Protein AF-0000000078465424 (afdb_homodimer)

Organism: Toxocara canis (NCBI:txid6265)

Nearest PDB structures (foldseek):
  4rxa-assembly1_A-2  TM=9.018E-01  e=5.115E-05  Homo sapiens
  5ja0-assembly1_F-2  TM=8.817E-01  e=1.322E-04  Homo sapiens
  1yq7-assembly1_A-2  TM=8.832E-01  e=1.697E-04  Homo sapiens
  8a78-assembly1_A  TM=7.233E-01  e=2.417E-05  Phaedon cochleariae
  7bux-assembly1_B  TM=7.140E-01  e=2.081E-05  Eucommia ulmoides

Radius of gyration: 24.25 Å; Cα contacts (8 Å, |Δi|>4): 292; chains: 2; bounding box: 57×74×47 Å

Sequence (358 aa):
MDGSTMRRGKPCWHRLPGVGLSAINDGLILDSAINHILNDTLRNDPNKDAVSNVFAHAKQITAFGQMLDNSTNGLKDCTWERQYTDIVNHKTSYYTCYAPLRIAMLLADCTMFAEQCKQIAFKMGYLFQAQVKNDFCCGRGYLLIAESDRMNVALTHVAVLYVFVTLFASKSYYLLCLPMDGSTMRRGKPCWHRLPGVGLSAINDGLILDSAINHILNDTLRNDPNKDAVSNVFAHAKQITAFGQMLDNSTNGLKDCTWERQYTDIVNHKTSYYTCYAPLRIAMLLADCTMFAEQCKQIAFKMGYLFQAQVKNDFCCGRGYLLIAESDRMNVALTHVAVLYVFVTLFASKSYYLLCLP

Foldseek 3Di:
DQPDQDDPRHGDPLNDPPCPPVVVVVVVVVVVCVVVVLCVVCVPPPCSVVLVVLSVQLVVLLVVLVVLVVVCVPVPDPCCVVSVLSSLLSHQLRPVFLSLVVNLCSVVVHCPCNVVSSVVSSVLSVLLVVVVVVQVVPPDDPPCPDPVVVCVNVCSNCVSVVSNCVSVVVVVVVVVPPD/DQPDQDDPRHGDPLNDPPCPPVVVVVVVVVVVCVVVVLCVVCVPPPCSVVLVVLSVQLVVLLVVLVVLVVVCVPVPDPCCVVSVLSSLLSHQLRPVFLSLVVNLCSNVVHCPCNVVSSVVSSVLSVLLVVVVVVVPVVPDDPPCPDPVVVCVNVVSNCVSVVSNCVSVVVVVVVVVPPD

InterPro domains:
  IPR000092 Polyprenyl synthetase-like [PF00348] (1-131)
  IPR008949 Isoprenoid synthase domain superfamily [G3DSA:1.10.600.10] (1-136)
  IPR008949 Isoprenoid synthase domain superfamily [SSF48576] (1-131)
  IPR039702 Farnesyl pyrophosphate synthase-like [PTHR11525] (1-132)

Solvent-accessible surface area (backbone atoms only — not comparable to full-atom values): 19384 Å² total; per-residue (Å²): 118,86,76,71,61,65,49,94,90,33,70,27,70,42,70,40,89,91,36,41,60,52,41,59,46,54,50,49,43,58,57,40,45,49,58,55,51,48,49,69,75,31,68,84,43,90,49,38,66,60,45,51,46,49,56,46,48,42,55,32,40,28,33,51,18,50,52,52,51,63,67,44,68,79,65,82,54,91,59,45,61,63,50,48,50,50,29,34,52,28,29,48,5,32,59,65,35,26,46,57,49,52,42,43,25,56,74,66,71,50,64,87,57,48,68,62,49,41,56,52,20,39,53,50,19,44,54,49,48,56,51,53,47,57,50,57,74,43,82,60,69,90,58,80,65,54,75,66,55,55,47,45,47,48,40,49,51,42,45,51,46,43,52,47,48,50,46,49,47,52,48,51,48,54,66,64,61,54,125,116,86,77,71,61,62,51,94,90,33,69,26,72,42,69,39,90,93,35,42,60,52,40,58,47,53,50,49,42,57,56,39,45,50,58,54,50,47,50,67,76,29,69,85,43,90,50,37,66,60,46,50,47,49,55,47,46,41,53,32,41,30,32,51,17,49,53,52,49,63,68,43,69,78,65,84,54,92,60,45,62,64,49,47,51,49,29,34,51,29,28,49,5,33,58,67,37,27,46,57,49,53,44,43,24,57,76,65,70,50,65,86,57,48,69,62,50,41,56,52,20,38,53,50,20,44,55,50,50,56,52,52,47,56,51,58,74,42,82,62,69,91,58,81,63,54,76,67,54,55,47,46,48,50,38,49,50,43,46,52,45,42,51,46,47,51,48,50,49,52,47,52,48,55,65,64,60,54,126

pLDDT: mean 73.53, std 22.77, range [26.94, 96.75]

Structure (mmCIF, N/CA/C/O backbone):
data_AF-0000000078465424-model_v1
#
loop_
_entity.id
_entity.type
_entity.pdbx_description
1 polymer 'Farnesyl pyrophosphate synthase'
#
loop_
_atom_site.group_PDB
_atom_site.id
_atom_site.type_symbol
_atom_site.label_atom_id
_atom_site.label_alt_id
_atom_site.label_comp_id
_atom_site.label_asym_id
_atom_site.label_entity_id
_atom_site.label_seq_id
_atom_site.pdbx_PDB_ins_code
_atom_site.Cartn_x
_atom_site.Cartn_y
_atom_site.Cartn_z
_atom_site.occupancy
_atom_site.B_iso_or_equiv
_atom_site.auth_seq_id
_atom_site.auth_comp_id
_atom_site.auth_asym_id
_atom_site.auth_atom_id
_atom_site.pdbx_PDB_model_num
ATOM 1 N N . MET A 1 1 ? -14.617 5.422 3.373 1 76 1 MET A N 1
ATOM 2 C CA . MET A 1 1 ? -14.125 5.488 4.746 1 76 1 MET A CA 1
ATOM 3 C C . MET A 1 1 ? -14.719 6.684 5.48 1 76 1 MET A C 1
ATOM 5 O O . MET A 1 1 ? -15.102 6.574 6.645 1 76 1 MET A O 1
ATOM 9 N N . ASP A 1 2 ? -14.75 7.793 4.793 1 69.19 2 ASP A N 1
ATOM 10 C CA . ASP A 1 2 ? -15.289 8.977 5.453 1 69.19 2 ASP A CA 1
ATOM 11 C C . ASP A 1 2 ? -16.75 9.195 5.078 1 69.19 2 ASP A C 1
ATOM 13 O O . ASP A 1 2 ? -17.375 10.164 5.52 1 69.19 2 ASP A O 1
ATOM 17 N N . GLY A 1 3 ? -17.281 8.297 4.246 1 75.5 3 GLY A N 1
ATOM 18 C CA . GLY A 1 3 ? -18.672 8.344 3.865 1 75.5 3 GLY A CA 1
ATOM 19 C C . GLY A 1 3 ? -18.969 9.391 2.809 1 75.5 3 GLY A C 1
ATOM 20 O O . GLY A 1 3 ? -20.141 9.703 2.543 1 75.5 3 GLY A O 1
ATOM 21 N N . SER A 1 4 ? -17.875 10.016 2.205 1 77.62 4 SER A N 1
ATOM 22 C CA . SER A 1 4 ? -18.062 11.023 1.166 1 77.62 4 SER A CA 1
ATOM 23 C C . SER A 1 4 ? -18.656 10.406 -0.094 1 77.62 4 SER A C 1
ATOM 25 O O . SER A 1 4 ? -18.297 9.297 -0.487 1 77.62 4 SER A O 1
ATOM 27 N N . THR A 1 5 ? -19.609 11.18 -0.689 1 84.44 5 THR A N 1
ATOM 28 C CA . THR A 1 5 ? -20.266 10.672 -1.885 1 84.44 5 THR A CA 1
ATOM 29 C C . THR A 1 5 ? -19.812 11.438 -3.123 1 84.44 5 THR A C 1
ATOM 31 O O . THR A 1 5 ? -20 10.977 -4.25 1 84.44 5 THR A O 1
ATOM 34 N N . MET A 1 6 ? -19.234 12.656 -2.9 1 83.38 6 MET A N 1
ATOM 35 C CA . MET A 1 6 ? -18.734 13.484 -3.994 1 83.38 6 MET A CA 1
ATOM 36 C C . MET A 1 6 ? -17.312 13.93 -3.736 1 83.38 6 MET A C 1
ATOM 38 O O . MET A 1 6 ? -16.906 14.102 -2.584 1 83.38 6 MET A O 1
ATOM 42 N N . ARG A 1 7 ? -16.562 14.047 -4.859 1 75.75 7 ARG A N 1
ATOM 43 C CA . ARG A 1 7 ? -15.203 14.594 -4.84 1 75.75 7 ARG A CA 1
ATOM 44 C C . ARG A 1 7 ? -14.914 15.375 -6.113 1 75.75 7 ARG A C 1
ATOM 46 O O . ARG A 1 7 ? -15.102 14.867 -7.223 1 75.75 7 ARG A O 1
ATOM 53 N N . ARG A 1 8 ? -14.688 16.703 -5.883 1 76.12 8 ARG A N 1
ATOM 54 C CA . ARG A 1 8 ? -14.359 17.578 -7.004 1 76.12 8 ARG A CA 1
ATOM 55 C C . ARG A 1 8 ? -15.508 17.656 -7.996 1 76.12 8 ARG A C 1
ATOM 57 O O . ARG A 1 8 ? -15.305 17.547 -9.203 1 76.12 8 ARG A O 1
ATOM 64 N N . GLY A 1 9 ? -16.594 17.672 -7.434 1 74.81 9 GLY A N 1
ATOM 65 C CA . GLY A 1 9 ? -17.781 17.906 -8.227 1 74.81 9 GLY A CA 1
ATOM 66 C C . GLY A 1 9 ? -18.297 16.672 -8.922 1 74.81 9 GLY A C 1
ATOM 67 O O . GLY A 1 9 ? -19.25 16.734 -9.703 1 74.81 9 GLY A O 1
ATOM 68 N N . LYS A 1 10 ? -17.594 15.617 -8.75 1 85.94 10 LYS A N 1
ATOM 69 C CA . LYS A 1 10 ? -18 14.352 -9.359 1 85.94 10 LYS A CA 1
ATOM 70 C C . LYS A 1 10 ? -18.25 13.289 -8.297 1 85.94 10 LYS A C 1
ATOM 72 O O . LYS A 1 10 ? -17.75 13.391 -7.18 1 85.94 10 LYS A O 1
ATOM 77 N N . PRO A 1 11 ? -19.125 12.344 -8.617 1 89.81 11 PRO A N 1
ATOM 78 C CA . PRO A 1 11 ? -19.297 11.242 -7.672 1 89.81 11 PRO A CA 1
ATOM 79 C C . PRO A 1 11 ? -17.984 10.539 -7.348 1 89.81 11 PRO A C 1
ATOM 81 O O . PRO A 1 11 ? -17.125 10.391 -8.227 1 89.81 11 PRO A O 1
ATOM 84 N N . CYS A 1 12 ? -17.859 10.156 -6.09 1 88.88 12 CYS A N 1
ATOM 85 C CA . CYS A 1 12 ? -16.688 9.375 -5.703 1 88.88 12 CYS A CA 1
ATOM 86 C C . CYS A 1 12 ? -16.609 8.078 -6.504 1 88.88 12 CYS A C 1
ATOM 88 O O . CYS A 1 12 ? -17.641 7.539 -6.922 1 88.88 12 CYS A O 1
ATOM 90 N N . TRP A 1 13 ? -15.375 7.594 -6.633 1 91.62 13 TRP A N 1
ATOM 91 C CA . TRP A 1 13 ? -15.125 6.387 -7.41 1 91.62 13 TRP A CA 1
ATOM 92 C C . TRP A 1 13 ? -15.992 5.23 -6.918 1 91.62 13 TRP A C 1
ATOM 94 O O . TRP A 1 13 ? -16.609 4.527 -7.719 1 91.62 13 TRP A O 1
ATOM 104 N N . HIS A 1 14 ? -16.156 5.043 -5.656 1 90.62 14 HIS A N 1
ATOM 105 C CA . HIS A 1 14 ? -16.859 3.906 -5.074 1 90.62 14 HIS A CA 1
ATOM 106 C C . HIS A 1 14 ? -18.359 4.016 -5.316 1 90.62 14 HIS A C 1
ATOM 108 O O . HIS A 1 14 ? -19.094 3.049 -5.102 1 90.62 14 HIS A O 1
ATOM 114 N N . ARG A 1 15 ? -18.812 5.184 -5.746 1 92.44 15 ARG A N 1
ATOM 115 C CA . ARG A 1 15 ? -20.234 5.406 -5.977 1 92.44 15 ARG A CA 1
ATOM 116 C C . ARG A 1 15 ? -20.594 5.133 -7.434 1 92.44 15 ARG A C 1
ATOM 118 O O . ARG A 1 15 ? -21.781 5.078 -7.785 1 92.44 15 ARG A O 1
ATOM 125 N N . LEU A 1 16 ? -19.594 5.016 -8.234 1 92.81 16 LEU A N 1
ATOM 126 C CA . LEU A 1 16 ? -19.875 4.727 -9.633 1 92.81 16 LEU A CA 1
ATOM 127 C C . LEU A 1 16 ? -20.469 3.33 -9.789 1 92.81 16 LEU A C 1
ATOM 129 O O . LEU A 1 16 ? -20.125 2.42 -9.031 1 92.81 16 LEU A O 1
ATOM 133 N N . PRO A 1 17 ? -21.297 3.23 -10.844 1 92.06 17 PRO A N 1
ATOM 134 C CA . PRO A 1 17 ? -21.938 1.931 -11.055 1 92.06 17 PRO A CA 1
ATOM 135 C C . PRO A 1 17 ? -20.938 0.795 -11.219 1 92.06 17 PRO A C 1
ATOM 137 O O . PRO A 1 17 ? -20 0.905 -12.023 1 92.06 17 PRO A O 1
ATOM 140 N N . GLY A 1 18 ? -21.094 -0.236 -10.461 1 88.94 18 GLY A N 1
ATOM 141 C CA . GLY A 1 18 ? -20.297 -1.446 -10.609 1 88.94 18 GLY A CA 1
ATOM 142 C C . GLY A 1 18 ? -18.984 -1.402 -9.859 1 88.94 18 GLY A C 1
ATOM 143 O O . GLY A 1 18 ? -18.203 -2.35 -9.914 1 88.94 18 GLY A O 1
ATOM 144 N N . VAL A 1 19 ? -18.609 -0.374 -9.172 1 91.5 19 VAL A N 1
ATOM 145 C CA . VAL A 1 19 ? -17.328 -0.256 -8.5 1 91.5 19 VAL A CA 1
ATOM 146 C C . VAL A 1 19 ? -17.469 -0.649 -7.035 1 91.5 19 VAL A C 1
ATOM 148 O O . VAL A 1 19 ? -17 -1.713 -6.621 1 91.5 19 VAL A O 1
ATOM 151 N N . GLY A 1 20 ? -18.344 0.081 -6.234 1 89.56 20 GLY A N 1
ATOM 152 C CA . GLY A 1 20 ? -18.547 -0.233 -4.832 1 89.56 20 GLY A CA 1
ATOM 153 C C . GLY A 1 20 ? -17.266 -0.407 -4.055 1 89.56 20 GLY A C 1
ATOM 154 O O . GLY A 1 20 ? -16.375 0.446 -4.117 1 89.56 20 GLY A O 1
ATOM 155 N N . LEU A 1 21 ? -17.172 -1.522 -3.381 1 88.19 21 LEU A N 1
ATOM 156 C CA . LEU A 1 21 ? -16.031 -1.759 -2.506 1 88.19 21 LEU A CA 1
ATOM 157 C C . LEU A 1 21 ? -14.805 -2.172 -3.314 1 88.19 21 LEU A C 1
ATOM 159 O O . LEU A 1 21 ? -13.68 -2.15 -2.801 1 88.19 21 LEU A O 1
ATOM 163 N N . SER A 1 22 ? -14.945 -2.482 -4.629 1 91.25 22 SER A N 1
ATOM 164 C CA . SER A 1 22 ? -13.797 -2.766 -5.488 1 91.25 22 SER A CA 1
ATOM 165 C C . SER A 1 22 ? -12.883 -1.552 -5.613 1 91.25 22 SER A C 1
ATOM 167 O O . SER A 1 22 ? -11.734 -1.674 -6.047 1 91.25 22 SER A O 1
ATOM 169 N N . ALA A 1 23 ? -13.445 -0.421 -5.223 1 93.31 23 ALA A N 1
ATOM 170 C CA . ALA A 1 23 ? -12.664 0.814 -5.227 1 93.31 23 ALA A CA 1
ATOM 171 C C . ALA A 1 23 ? -11.422 0.685 -4.348 1 93.31 23 ALA A C 1
ATOM 173 O O . ALA A 1 23 ? -10.391 1.29 -4.629 1 93.31 23 ALA A O 1
ATOM 174 N N . ILE A 1 24 ? -11.547 -0.076 -3.293 1 93.56 24 ILE A N 1
ATOM 175 C CA . ILE A 1 24 ? -10.422 -0.312 -2.398 1 93.56 24 ILE A CA 1
ATOM 176 C C . ILE A 1 24 ? -9.289 -0.997 -3.166 1 93.56 24 ILE A C 1
ATOM 178 O O . ILE A 1 24 ? -8.141 -0.547 -3.123 1 93.56 24 ILE A O 1
ATOM 182 N N . ASN A 1 25 ? -9.609 -2.012 -3.867 1 94.69 25 ASN A N 1
ATOM 183 C CA . ASN A 1 25 ? -8.625 -2.74 -4.66 1 94.69 25 ASN A CA 1
ATOM 184 C C . ASN A 1 25 ? -8.047 -1.871 -5.777 1 94.69 25 ASN A C 1
ATOM 186 O O . ASN A 1 25 ? -6.863 -1.97 -6.102 1 94.69 25 ASN A O 1
ATOM 190 N N . ASP A 1 26 ? -8.922 -1.105 -6.395 1 95.25 26 ASP A N 1
ATOM 191 C CA . ASP A 1 26 ? -8.453 -0.178 -7.414 1 95.25 26 ASP A CA 1
ATOM 192 C C . ASP A 1 26 ? -7.383 0.758 -6.852 1 95.25 26 ASP A C 1
ATOM 194 O O . ASP A 1 26 ? -6.375 1.026 -7.512 1 95.25 26 ASP A O 1
ATOM 198 N N . GLY A 1 27 ? -7.613 1.251 -5.625 1 95.19 27 GLY A N 1
ATOM 199 C CA . GLY A 1 27 ? -6.617 2.07 -4.953 1 95.19 27 GLY A CA 1
ATOM 200 C C . G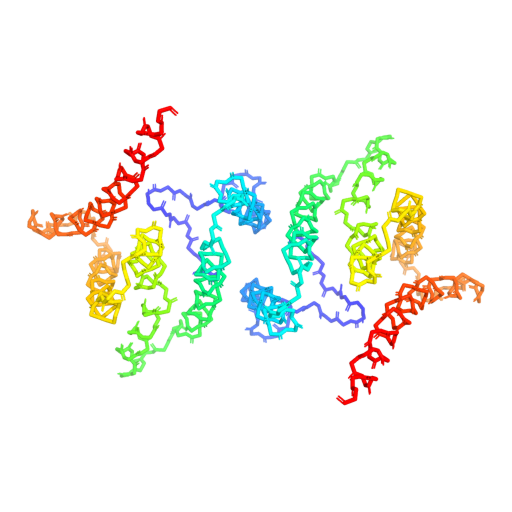LY A 1 27 ? -5.312 1.338 -4.699 1 95.19 27 GLY A C 1
ATOM 201 O O . GLY A 1 27 ? -4.234 1.913 -4.852 1 95.19 27 GLY A O 1
ATOM 202 N N . LEU A 1 28 ? -5.41 0.104 -4.344 1 95.88 28 LEU A N 1
ATOM 203 C CA . LEU A 1 28 ? -4.223 -0.702 -4.078 1 95.88 28 LEU A CA 1
ATOM 204 C C . LEU A 1 28 ? -3.436 -0.95 -5.363 1 95.88 28 LEU A C 1
ATOM 206 O O . LEU A 1 28 ? -2.203 -0.974 -5.348 1 95.88 28 LEU A O 1
ATOM 210 N N . ILE A 1 29 ? -4.125 -1.17 -6.5 1 95.69 29 ILE A N 1
ATOM 211 C CA . ILE A 1 29 ? -3.477 -1.344 -7.797 1 95.69 29 ILE A CA 1
ATOM 212 C C . ILE A 1 29 ? -2.715 -0.073 -8.164 1 95.69 29 ILE A C 1
ATOM 214 O O . ILE A 1 29 ? -1.555 -0.135 -8.578 1 95.69 29 ILE A O 1
ATOM 218 N N . LEU A 1 30 ? -3.322 1.051 -7.992 1 95.31 30 LEU A N 1
ATOM 219 C CA . LEU A 1 30 ? -2.654 2.316 -8.273 1 95.31 30 LEU A CA 1
ATOM 220 C C . LEU A 1 30 ? -1.447 2.506 -7.359 1 95.31 30 LEU A C 1
ATOM 222 O O . LEU A 1 30 ? -0.381 2.93 -7.812 1 95.31 30 LEU A O 1
ATOM 226 N N . ASP A 1 31 ? -1.64 2.225 -6.074 1 95.5 31 ASP A N 1
ATOM 227 C CA . ASP A 1 31 ? -0.554 2.352 -5.109 1 95.5 31 ASP A CA 1
ATOM 228 C C . ASP A 1 31 ? 0.633 1.473 -5.496 1 95.5 31 ASP A C 1
ATOM 230 O O . ASP A 1 31 ? 1.787 1.889 -5.371 1 95.5 31 ASP A O 1
ATOM 234 N N . SER A 1 32 ? 0.37 0.278 -5.945 1 94.69 32 SER A N 1
ATOM 235 C CA . SER A 1 32 ? 1.429 -0.668 -6.281 1 94.69 32 SER A CA 1
ATOM 236 C C . SER A 1 32 ? 2.244 -0.182 -7.473 1 94.69 32 SER A C 1
ATOM 238 O O . SER A 1 32 ? 3.383 -0.612 -7.668 1 94.69 32 SER A O 1
ATOM 240 N N . ALA A 1 33 ? 1.702 0.701 -8.305 1 94.62 33 ALA A N 1
ATOM 241 C CA . ALA A 1 33 ? 2.396 1.222 -9.477 1 94.62 33 ALA A CA 1
ATOM 242 C C . ALA A 1 33 ? 3.551 2.135 -9.078 1 94.62 33 ALA A C 1
ATOM 244 O O . ALA A 1 33 ? 4.484 2.348 -9.852 1 94.62 33 ALA A O 1
ATOM 245 N N . ILE A 1 34 ? 3.488 2.654 -7.875 1 93.75 34 ILE A N 1
ATOM 246 C CA . ILE A 1 34 ? 4.484 3.611 -7.406 1 93.75 34 ILE A CA 1
ATOM 247 C C . ILE A 1 34 ? 5.871 2.967 -7.43 1 93.75 34 ILE A C 1
ATOM 249 O O . ILE A 1 34 ? 6.82 3.541 -7.969 1 93.75 34 ILE A O 1
ATOM 253 N N . ASN A 1 35 ? 5.945 1.813 -6.891 1 92.12 35 ASN A N 1
ATOM 254 C CA . ASN A 1 35 ? 7.234 1.128 -6.863 1 92.12 35 ASN A CA 1
ATOM 255 C C . ASN A 1 35 ? 7.762 0.868 -8.273 1 92.12 35 ASN A C 1
ATOM 257 O O . ASN A 1 35 ? 8.961 0.987 -8.516 1 92.12 35 ASN A O 1
ATOM 261 N N . HIS A 1 36 ? 6.895 0.518 -9.133 1 91 36 HIS A N 1
ATOM 262 C CA . HIS A 1 36 ? 7.297 0.265 -10.508 1 91 36 HIS A CA 1
ATOM 263 C C . HIS A 1 36 ? 7.852 1.525 -11.164 1 91 36 HIS A C 1
ATOM 265 O O . HIS A 1 36 ? 8.914 1.486 -11.797 1 91 36 HIS A O 1
ATOM 271 N N . ILE A 1 37 ? 7.215 2.545 -10.961 1 92.5 37 ILE A N 1
ATOM 272 C CA . ILE A 1 37 ? 7.625 3.816 -11.547 1 92.5 37 ILE A CA 1
ATOM 273 C C . ILE A 1 37 ? 8.969 4.246 -10.961 1 92.5 37 ILE A C 1
ATOM 275 O O . ILE A 1 37 ? 9.867 4.664 -11.695 1 92.5 37 ILE A O 1
ATOM 279 N N . LEU A 1 38 ? 9.125 4.102 -9.648 1 93.38 38 LEU A N 1
ATOM 280 C CA . LEU A 1 38 ? 10.375 4.473 -8.984 1 93.38 38 LEU A CA 1
ATOM 281 C C . LEU A 1 38 ? 11.531 3.613 -9.484 1 93.38 38 LEU A C 1
ATOM 283 O O . LEU A 1 38 ? 12.617 4.125 -9.758 1 93.38 38 LEU A O 1
ATOM 287 N N . ASN A 1 39 ? 11.281 2.354 -9.625 1 91.88 39 ASN A N 1
ATOM 288 C CA . ASN A 1 39 ? 12.305 1.435 -10.102 1 91.88 39 ASN A CA 1
ATOM 289 C C . ASN A 1 39 ? 12.727 1.761 -11.531 1 91.88 39 ASN A C 1
ATOM 291 O O . ASN A 1 39 ? 13.906 1.652 -11.875 1 91.88 39 ASN A O 1
ATOM 295 N N . ASP A 1 40 ? 11.773 2.102 -12.297 1 91.31 40 ASP A N 1
ATOM 296 C CA . ASP A 1 40 ? 12.047 2.4 -13.695 1 91.31 40 ASP A CA 1
ATOM 297 C C . ASP A 1 40 ? 12.758 3.744 -13.844 1 91.31 40 ASP A C 1
ATOM 299 O O . ASP A 1 40 ? 13.719 3.865 -14.609 1 91.31 40 ASP A O 1
ATOM 303 N N . THR A 1 41 ? 12.398 4.707 -13.062 1 91.31 41 THR A N 1
ATOM 304 C CA . THR A 1 41 ? 12.875 6.078 -13.227 1 91.31 41 THR A CA 1
ATOM 305 C C . THR A 1 41 ? 14.195 6.285 -12.5 1 91.31 41 THR A C 1
ATOM 307 O O . THR A 1 41 ? 15.047 7.047 -12.953 1 91.31 41 THR A O 1
ATOM 310 N N . LEU A 1 42 ? 14.359 5.492 -11.406 1 92.81 42 LEU A N 1
ATOM 311 C CA . LEU A 1 42 ? 15.523 5.754 -10.562 1 92.81 42 LEU A CA 1
ATOM 312 C C . LEU A 1 42 ? 16.453 4.543 -10.523 1 92.81 42 LEU A C 1
ATOM 314 O O . LEU A 1 42 ? 17.172 4.34 -9.547 1 92.81 42 LEU A O 1
ATOM 318 N N . ARG A 1 43 ? 16.422 3.652 -11.484 1 87.88 43 ARG A N 1
ATOM 319 C CA . ARG A 1 43 ? 17.109 2.365 -11.539 1 87.88 43 ARG A CA 1
ATOM 320 C C . ARG A 1 43 ? 18.562 2.5 -11.109 1 87.88 43 ARG A C 1
ATOM 322 O O . ARG A 1 43 ? 19.062 1.699 -10.312 1 87.88 43 ARG A O 1
ATOM 329 N N . ASN A 1 44 ? 19.297 3.549 -11.453 1 88.94 44 ASN A N 1
ATOM 330 C CA . ASN A 1 44 ? 20.703 3.689 -11.148 1 88.94 44 ASN A CA 1
ATOM 331 C C . ASN A 1 44 ? 20.984 4.961 -10.352 1 88.94 44 ASN A C 1
ATOM 333 O O . ASN A 1 44 ? 22.141 5.371 -10.211 1 88.94 44 ASN A O 1
ATOM 337 N N . ASP A 1 45 ? 19.938 5.434 -9.797 1 92.31 45 ASP A N 1
ATOM 338 C CA . ASP A 1 45 ? 20.141 6.652 -9.023 1 92.31 45 ASP A CA 1
ATOM 339 C C . ASP A 1 45 ? 20.547 6.328 -7.59 1 92.31 45 ASP A C 1
ATOM 341 O O . ASP A 1 45 ? 19.922 5.516 -6.918 1 92.31 45 ASP A O 1
ATOM 345 N N . PRO A 1 46 ? 21.641 7 -7.176 1 92.88 46 PRO A N 1
ATOM 346 C CA . PRO A 1 46 ? 22.125 6.707 -5.828 1 92.88 46 PRO A CA 1
ATOM 347 C C . PRO A 1 46 ? 21.125 7.09 -4.742 1 92.88 46 PRO A C 1
ATOM 349 O O . PRO A 1 46 ? 21.203 6.605 -3.613 1 92.88 46 PRO A O 1
ATOM 352 N N . ASN A 1 47 ? 20.156 7.918 -5.082 1 93.69 47 ASN A N 1
ATOM 353 C CA . ASN A 1 47 ? 19.203 8.391 -4.094 1 93.69 47 ASN A CA 1
ATOM 354 C C . ASN A 1 47 ? 17.891 7.621 -4.18 1 93.69 47 ASN A C 1
ATOM 356 O O . ASN A 1 47 ? 16.891 7.992 -3.541 1 93.69 47 ASN A O 1
ATOM 360 N N . LYS A 1 48 ? 17.859 6.578 -4.926 1 94 48 LYS A N 1
ATOM 361 C CA . LYS A 1 48 ? 16.625 5.812 -5.121 1 94 48 LYS A CA 1
ATOM 362 C C . LYS A 1 48 ? 16.047 5.367 -3.783 1 94 48 LYS A C 1
ATOM 364 O O . LYS A 1 48 ? 14.836 5.5 -3.551 1 94 48 LYS A O 1
ATOM 369 N N . ASP A 1 49 ? 16.891 4.859 -2.896 1 92.81 49 ASP A N 1
ATOM 370 C CA . ASP A 1 49 ? 16.438 4.363 -1.601 1 92.81 49 ASP A CA 1
ATOM 371 C C . ASP A 1 49 ? 15.836 5.492 -0.763 1 92.81 49 ASP A C 1
ATOM 373 O O . ASP A 1 49 ? 14.789 5.316 -0.135 1 92.81 49 ASP A O 1
ATOM 377 N N . ALA A 1 50 ? 16.516 6.605 -0.809 1 94.06 50 ALA A N 1
ATOM 378 C CA . ALA A 1 50 ? 16.047 7.754 -0.04 1 94.06 50 ALA A CA 1
ATOM 379 C C . ALA A 1 50 ? 14.703 8.25 -0.572 1 94.06 50 ALA A C 1
ATOM 381 O O . ALA A 1 50 ? 13.797 8.562 0.206 1 94.06 50 ALA A O 1
ATOM 382 N N . VAL A 1 51 ? 14.57 8.273 -1.874 1 95.06 51 VAL A N 1
ATOM 383 C CA . VAL A 1 51 ? 13.328 8.719 -2.494 1 95.06 51 VAL A CA 1
ATOM 384 C C . VAL A 1 51 ? 12.211 7.727 -2.184 1 95.06 51 VAL A C 1
ATOM 386 O O . VAL A 1 51 ? 11.094 8.125 -1.826 1 95.06 51 VAL A O 1
ATOM 389 N N . SER A 1 52 ? 12.539 6.457 -2.277 1 95.06 52 SER A N 1
ATOM 390 C CA . SER A 1 52 ? 11.562 5.418 -1.955 1 95.06 52 SER A CA 1
ATOM 391 C C . SER A 1 52 ? 11.086 5.535 -0.511 1 95.06 52 SER A C 1
ATOM 393 O O . SER A 1 52 ? 9.906 5.324 -0.221 1 95.06 52 SER A O 1
ATOM 395 N N . ASN A 1 53 ? 11.961 5.902 0.339 1 95.19 53 ASN A N 1
ATOM 396 C CA . ASN A 1 53 ? 11.625 6.043 1.751 1 95.19 53 ASN A CA 1
ATOM 397 C C . ASN A 1 53 ? 10.695 7.234 1.989 1 95.19 53 ASN A C 1
ATOM 399 O O . ASN A 1 53 ? 9.852 7.195 2.883 1 95.19 53 ASN A O 1
ATOM 403 N N . VAL A 1 54 ? 10.867 8.258 1.191 1 95.19 54 VAL A N 1
ATOM 404 C CA . VAL A 1 54 ? 9.969 9.398 1.302 1 95.19 54 VAL A CA 1
ATOM 405 C C . VAL A 1 54 ? 8.547 8.969 0.951 1 95.19 54 VAL A C 1
ATOM 407 O O . VAL A 1 54 ? 7.594 9.305 1.658 1 95.19 54 VAL A O 1
ATOM 410 N N . PHE A 1 55 ? 8.406 8.219 -0.119 1 95.94 55 PHE A N 1
ATOM 411 C CA . PHE A 1 55 ? 7.094 7.715 -0.512 1 95.94 55 PHE A CA 1
ATOM 412 C C . PHE A 1 55 ? 6.52 6.797 0.563 1 95.94 55 PHE A C 1
ATOM 414 O O . PHE A 1 55 ? 5.344 6.906 0.916 1 95.94 55 PHE A O 1
ATOM 421 N N . ALA A 1 56 ? 7.34 5.918 1.098 1 95.62 56 ALA A N 1
ATOM 422 C CA . ALA A 1 56 ? 6.898 4.984 2.131 1 95.62 56 ALA A CA 1
ATOM 423 C C . ALA A 1 56 ? 6.43 5.73 3.379 1 95.62 56 ALA A C 1
ATOM 425 O O . ALA A 1 56 ? 5.402 5.391 3.963 1 95.62 56 ALA A O 1
ATOM 426 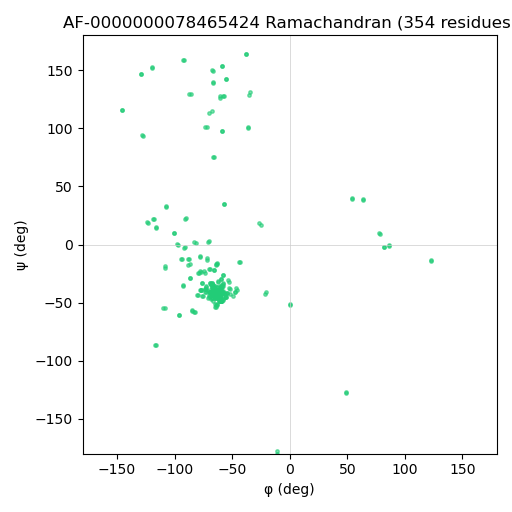N N . HIS A 1 57 ? 7.203 6.703 3.725 1 96.25 57 HIS A N 1
ATOM 427 C CA . HIS A 1 57 ? 6.855 7.492 4.898 1 96.25 57 HIS A CA 1
ATOM 428 C C . HIS A 1 57 ? 5.566 8.273 4.672 1 96.25 57 HIS A C 1
ATOM 430 O O . HIS A 1 57 ? 4.734 8.383 5.574 1 96.25 57 HIS A O 1
ATOM 436 N N . ALA A 1 58 ? 5.457 8.828 3.518 1 96.06 58 ALA A N 1
ATOM 437 C CA . ALA A 1 58 ? 4.238 9.555 3.184 1 96.06 58 ALA A CA 1
ATOM 438 C C . ALA A 1 58 ? 3.008 8.672 3.346 1 96.06 58 ALA A C 1
ATOM 440 O O . ALA A 1 58 ? 1.999 9.094 3.916 1 96.06 58 ALA A O 1
ATOM 441 N N . LYS A 1 59 ? 3.078 7.465 2.863 1 96.19 59 LYS A N 1
ATOM 442 C CA . LYS A 1 59 ? 1.974 6.516 2.984 1 96.19 59 LYS A CA 1
ATOM 443 C C . LYS A 1 59 ? 1.665 6.215 4.449 1 96.19 59 LYS A C 1
ATOM 445 O O . LYS A 1 59 ? 0.501 6.211 4.855 1 96.19 59 LYS A O 1
ATOM 450 N N . GLN A 1 60 ? 2.68 6.008 5.203 1 96.44 60 GLN A N 1
ATOM 451 C CA . GLN A 1 60 ? 2.527 5.652 6.609 1 96.44 60 GLN A CA 1
ATOM 452 C C . GLN A 1 60 ? 1.883 6.793 7.395 1 96.44 60 GLN A C 1
ATOM 454 O O . GLN A 1 60 ? 0.884 6.586 8.086 1 96.44 60 GLN A O 1
ATOM 459 N N . ILE A 1 61 ? 2.453 7.945 7.289 1 96.75 61 ILE A N 1
ATOM 460 C CA . ILE A 1 61 ? 1.979 9.062 8.102 1 96.75 61 ILE A CA 1
ATOM 461 C C . ILE A 1 61 ? 0.573 9.461 7.656 1 96.75 61 ILE A C 1
ATOM 463 O O . ILE A 1 61 ? -0.249 9.875 8.477 1 96.75 61 ILE A O 1
ATOM 467 N N . THR A 1 62 ? 0.318 9.32 6.344 1 95.69 62 THR A N 1
ATOM 468 C CA . THR A 1 62 ? -1.03 9.594 5.859 1 95.69 62 THR A CA 1
ATOM 469 C C . THR A 1 62 ? -2.033 8.617 6.469 1 95.69 62 THR A C 1
ATOM 471 O O . THR A 1 62 ? -3.133 9.016 6.859 1 95.69 62 THR A O 1
ATOM 474 N N . ALA A 1 63 ? -1.705 7.344 6.562 1 95.94 63 ALA A N 1
ATOM 475 C CA . ALA A 1 63 ? -2.582 6.352 7.176 1 95.94 63 ALA A CA 1
ATOM 476 C C . ALA A 1 63 ? -2.838 6.676 8.648 1 95.94 63 ALA A C 1
ATOM 478 O O . ALA A 1 63 ? -3.955 6.504 9.141 1 95.94 63 ALA A O 1
ATOM 479 N N . PHE A 1 64 ? -1.826 7.129 9.289 1 95.62 64 PHE A N 1
ATOM 480 C CA . PHE A 1 64 ? -1.998 7.559 10.672 1 95.62 64 PHE A CA 1
ATOM 481 C C . PHE A 1 64 ? -2.914 8.773 10.75 1 95.62 64 PHE A C 1
ATOM 483 O O . PHE A 1 64 ? -3.781 8.852 11.625 1 95.62 64 PHE A O 1
ATOM 490 N N . GLY A 1 65 ? -2.684 9.695 9.867 1 92.44 65 GLY A N 1
ATOM 491 C CA . GLY A 1 65 ? -3.566 10.844 9.797 1 92.44 65 GLY A CA 1
ATOM 492 C C . GLY A 1 65 ? -5.016 10.477 9.547 1 92.44 65 GLY A C 1
ATOM 493 O O . GLY A 1 65 ? -5.926 11.086 10.117 1 92.44 65 GLY A O 1
ATOM 494 N N . GLN A 1 66 ? -5.234 9.516 8.688 1 91.5 66 GLN A N 1
ATOM 495 C CA . GLN A 1 66 ? -6.586 9.055 8.391 1 91.5 66 GLN A CA 1
ATOM 496 C C . GLN A 1 66 ? -7.223 8.398 9.617 1 91.5 66 GLN A C 1
ATOM 498 O O . GLN A 1 66 ? -8.43 8.523 9.836 1 91.5 66 GLN A O 1
ATOM 503 N N . MET A 1 67 ? -6.391 7.691 10.328 1 92.12 67 MET A N 1
ATOM 504 C CA . MET A 1 67 ? -6.883 7.109 11.57 1 92.12 67 MET A CA 1
ATOM 505 C C . MET A 1 67 ? -7.355 8.195 12.531 1 92.12 67 MET A C 1
ATOM 507 O O . MET A 1 67 ? -8.422 8.078 13.133 1 92.12 67 MET A O 1
ATOM 511 N N . LEU A 1 68 ? -6.578 9.266 12.672 1 87.69 68 LEU A N 1
ATOM 512 C CA . LEU A 1 68 ? -6.945 10.406 13.508 1 87.69 68 LEU A CA 1
ATOM 513 C C . LEU A 1 68 ? -8.219 11.062 13 1 87.69 68 LEU A C 1
ATOM 515 O O . LEU A 1 68 ? -9.094 11.422 13.789 1 87.69 68 LEU A O 1
ATOM 519 N N . ASP A 1 69 ? -8.305 11.211 11.711 1 84.5 69 ASP A N 1
ATOM 520 C CA . ASP A 1 69 ? -9.453 11.836 11.07 1 84.5 69 ASP A CA 1
ATOM 521 C C . ASP A 1 69 ? -10.734 11.047 11.336 1 84.5 69 ASP A C 1
ATOM 523 O O . ASP A 1 69 ? -11.773 11.633 11.656 1 84.5 69 ASP A O 1
ATOM 527 N N . ASN A 1 70 ? -10.648 9.797 11.234 1 83.56 70 ASN A N 1
ATOM 528 C CA . ASN A 1 70 ? -11.805 8.93 11.469 1 83.56 70 ASN A CA 1
ATOM 529 C C . ASN A 1 70 ? -12.25 8.977 12.93 1 83.56 70 ASN A C 1
ATOM 531 O O . ASN A 1 70 ? -13.438 8.828 13.219 1 83.56 70 ASN A O 1
ATOM 535 N N . SER A 1 71 ? -11.32 9.102 13.805 1 80.88 71 SER A N 1
ATOM 536 C CA . SER A 1 71 ? -11.617 9.078 15.227 1 80.88 71 SER A CA 1
ATOM 537 C C . SER A 1 71 ? -12.211 10.406 15.695 1 80.88 71 SER A C 1
ATOM 539 O O . SER A 1 71 ? -12.805 10.484 16.766 1 80.88 71 SER A O 1
ATOM 541 N N . THR A 1 72 ? -11.945 11.414 15 1 71.44 72 THR A N 1
ATOM 542 C CA . THR A 1 72 ? -12.383 12.742 15.406 1 71.44 72 THR A CA 1
ATOM 543 C C . THR A 1 72 ? -13.781 13.039 14.883 1 71.44 72 THR A C 1
ATOM 545 O O . THR A 1 72 ? -14.414 14.016 15.297 1 71.44 72 THR A O 1
ATOM 548 N N . ASN A 1 73 ? -14.156 12.172 13.984 1 58.72 73 ASN A N 1
ATOM 549 C CA . ASN A 1 73 ? -15.5 12.398 13.477 1 58.72 73 ASN A CA 1
ATOM 550 C C . ASN A 1 73 ? -16.531 12.344 14.602 1 58.72 73 ASN A C 1
ATOM 552 O O . ASN A 1 73 ? -16.641 11.336 15.297 1 58.72 73 ASN A O 1
ATOM 556 N N . GLY A 1 74 ? -16.875 13.617 15.055 1 55.38 74 GLY A N 1
ATOM 557 C CA . GLY A 1 74 ? -17.906 13.781 16.062 1 55.38 74 GLY A CA 1
ATOM 558 C C . GLY A 1 74 ? -17.406 14.516 17.297 1 55.38 74 GLY A C 1
ATOM 559 O O . GLY A 1 74 ? -18.172 14.734 18.25 1 55.38 74 GLY A O 1
ATOM 560 N N . LEU A 1 75 ? -16.078 14.617 17.375 1 52.53 75 LEU A N 1
ATOM 561 C CA . LEU A 1 75 ? -15.617 15.273 18.594 1 52.53 75 LEU A CA 1
ATOM 562 C C . LEU A 1 75 ? -15.914 16.766 18.562 1 52.53 75 LEU A C 1
ATOM 564 O O . LEU A 1 75 ? -15.664 17.422 17.547 1 52.53 75 LEU A O 1
ATOM 568 N N . LYS A 1 76 ? -16.906 17.219 19.203 1 52.72 76 LYS A N 1
ATOM 569 C CA . LYS A 1 76 ? -17.359 18.594 19.406 1 52.72 76 LYS A CA 1
ATOM 570 C C . LYS A 1 76 ? -16.406 19.344 20.344 1 52.72 76 LYS A C 1
ATOM 572 O O . LYS A 1 76 ? -16.625 20.516 20.641 1 52.72 76 LYS A O 1
ATOM 577 N N . ASP A 1 77 ? -15.352 18.734 20.797 1 53.41 77 ASP A N 1
ATOM 578 C CA . ASP A 1 77 ? -14.727 19.406 21.938 1 53.41 77 ASP A CA 1
ATOM 579 C C . ASP A 1 77 ? -13.617 20.359 21.469 1 53.41 77 ASP A C 1
ATOM 581 O O . ASP A 1 77 ? -13.227 20.328 20.297 1 53.41 77 ASP A O 1
ATOM 585 N N . CYS A 1 78 ? -13.195 21.406 22.312 1 49.81 78 CYS A N 1
ATOM 586 C CA . CYS A 1 78 ? -12.219 22.484 22.266 1 49.81 78 CYS A CA 1
ATOM 587 C C . CYS A 1 78 ? -10.891 22 21.688 1 49.81 78 CYS A C 1
ATOM 589 O O . CYS A 1 78 ? -10.023 22.797 21.344 1 49.81 78 CYS A O 1
ATOM 591 N N . THR A 1 79 ? -10.664 20.641 21.594 1 60.19 79 THR A N 1
ATOM 592 C CA . THR A 1 79 ? -9.375 20.125 21.156 1 60.19 79 THR A CA 1
ATOM 593 C C . THR A 1 79 ? -9.367 19.938 19.641 1 60.19 79 THR A C 1
ATOM 595 O O . THR A 1 79 ? -8.445 19.328 19.078 1 60.19 79 THR A O 1
ATOM 598 N N . TRP A 1 80 ? -10.25 20.656 19.125 1 64.75 80 TRP A N 1
ATOM 599 C CA . TRP A 1 80 ? -10.484 20.484 17.688 1 64.75 80 TRP A CA 1
ATOM 600 C C . TRP A 1 80 ? -9.336 21.078 16.875 1 64.75 80 TRP A C 1
ATOM 602 O O . TRP A 1 80 ? -8.898 20.484 15.883 1 64.75 80 TRP A O 1
ATOM 612 N N . GLU A 1 81 ? -8.82 22.234 17.453 1 66 81 GLU A N 1
ATOM 613 C CA . GLU A 1 81 ? -7.777 22.875 16.656 1 66 81 GLU A CA 1
ATOM 614 C C . GLU A 1 81 ? -6.512 22.031 16.609 1 66 81 GLU A C 1
ATOM 616 O O . GLU A 1 81 ? -5.902 21.859 15.555 1 66 81 GLU A O 1
ATOM 621 N N . ARG A 1 82 ? -6.117 21.562 17.75 1 73 82 ARG A N 1
ATOM 622 C CA . ARG A 1 82 ? -4.914 20.75 17.812 1 73 82 ARG A CA 1
ATOM 623 C C . ARG A 1 82 ? -5.086 19.453 17.016 1 73 82 ARG A C 1
ATOM 625 O O . ARG A 1 82 ? -4.172 19.047 16.297 1 73 82 ARG A O 1
ATOM 632 N N . GLN A 1 83 ? -6.234 18.938 17.156 1 79.62 83 GLN A N 1
ATOM 633 C CA . GLN A 1 83 ? -6.504 17.703 16.422 1 79.62 83 GLN A CA 1
ATOM 634 C C . GLN A 1 83 ? -6.52 17.922 14.922 1 79.62 83 GLN A C 1
ATOM 636 O O . GLN A 1 83 ? -5.984 17.125 14.156 1 79.62 83 GLN A O 1
ATOM 641 N N . TYR A 1 84 ? -7.078 19.031 14.625 1 82.06 84 TYR A N 1
ATOM 642 C CA . TYR A 1 84 ? -7.145 19.375 13.211 1 82.06 84 TYR A CA 1
ATOM 643 C C . TYR A 1 84 ? -5.75 19.609 12.641 1 82.06 84 TYR A C 1
ATOM 645 O O . TYR A 1 84 ? -5.426 19.125 11.555 1 82.06 84 TYR A O 1
ATOM 653 N N . THR A 1 85 ? -4.961 20.328 13.406 1 83.38 85 THR A N 1
ATOM 654 C CA . THR A 1 85 ? -3.588 20.578 12.984 1 83.38 85 THR A CA 1
ATOM 655 C C . THR A 1 85 ? -2.822 19.266 12.82 1 83.38 85 THR A C 1
ATOM 657 O O . THR A 1 85 ? -2.068 19.094 11.859 1 83.38 85 THR A O 1
ATOM 660 N N . ASP A 1 86 ? -3.043 18.375 13.703 1 88.81 86 ASP A N 1
ATOM 661 C CA . ASP A 1 86 ? -2.381 17.078 13.641 1 88.81 86 ASP A CA 1
ATOM 662 C C . ASP A 1 86 ? -2.807 16.312 12.398 1 88.81 86 ASP A C 1
ATOM 664 O O . ASP A 1 86 ? -1.974 15.695 11.719 1 88.81 86 ASP A O 1
ATOM 668 N N . ILE A 1 87 ? -4.035 16.406 12.133 1 88.69 87 ILE A N 1
ATOM 669 C CA . ILE A 1 87 ? -4.555 15.711 10.953 1 88.69 87 ILE A CA 1
ATOM 670 C C . ILE A 1 87 ? -3.936 16.297 9.688 1 88.69 87 ILE A C 1
ATOM 672 O O . ILE A 1 87 ? -3.432 15.57 8.836 1 88.69 87 ILE A O 1
ATOM 676 N N . VAL A 1 88 ? -3.891 17.578 9.648 1 86.75 88 VAL A N 1
ATOM 677 C CA . VAL A 1 88 ? -3.373 18.25 8.469 1 86.75 88 VAL A CA 1
ATOM 678 C C . VAL A 1 88 ? -1.884 17.953 8.312 1 86.75 88 VAL A C 1
ATOM 680 O O . VAL A 1 88 ? -1.412 17.688 7.203 1 86.75 88 VAL A O 1
ATOM 683 N N . ASN A 1 89 ? -1.18 17.984 9.422 1 92.31 89 ASN A N 1
ATOM 684 C CA . ASN A 1 89 ? 0.255 17.719 9.406 1 92.31 89 ASN A CA 1
ATOM 685 C C . ASN A 1 89 ? 0.558 16.297 8.922 1 92.31 89 ASN A C 1
ATOM 687 O O . ASN A 1 89 ? 1.553 16.078 8.227 1 92.31 89 ASN A O 1
ATOM 691 N N . HIS A 1 90 ? -0.311 15.422 9.188 1 95.06 90 HIS A N 1
ATOM 692 C CA . HIS A 1 90 ? -0.078 14.023 8.859 1 95.06 90 HIS A CA 1
ATOM 693 C C . HIS A 1 90 ? -0.542 13.711 7.438 1 95.06 90 HIS A C 1
ATOM 695 O O . HIS A 1 90 ? -0.199 12.656 6.883 1 95.06 90 HIS A O 1
ATOM 701 N N . LYS A 1 91 ? -1.33 14.57 6.938 1 93.19 91 LYS A N 1
ATOM 702 C CA . LYS A 1 91 ? -1.873 14.312 5.605 1 93.19 91 LYS A CA 1
ATOM 703 C C . LYS A 1 91 ? -1.404 15.375 4.613 1 93.19 91 LYS A C 1
ATOM 705 O O . LYS A 1 91 ? -0.298 15.281 4.074 1 93.19 91 LYS A O 1
ATOM 710 N N . THR A 1 92 ? -2.082 16.438 4.516 1 88.81 92 THR A N 1
ATOM 711 C CA . THR A 1 92 ? -1.907 17.422 3.451 1 88.81 92 THR A CA 1
ATOM 712 C C . THR A 1 92 ? -0.526 18.062 3.529 1 88.81 92 THR A C 1
ATOM 714 O O . THR A 1 92 ? 0.172 18.172 2.52 1 88.81 92 THR A O 1
ATOM 717 N N . SER A 1 93 ? -0.088 18.438 4.703 1 89.62 93 SER A N 1
ATOM 718 C CA . SER A 1 93 ? 1.192 19.125 4.836 1 89.62 93 SER A CA 1
ATOM 719 C C . SER A 1 93 ? 2.346 18.234 4.383 1 89.62 93 SER A C 1
ATOM 721 O O . SER A 1 93 ? 3.293 18.719 3.752 1 89.62 93 SER A O 1
ATOM 723 N N . TYR A 1 94 ? 2.225 17.047 4.652 1 94 94 TYR A N 1
ATOM 724 C CA . TYR A 1 94 ? 3.334 16.172 4.305 1 94 94 TYR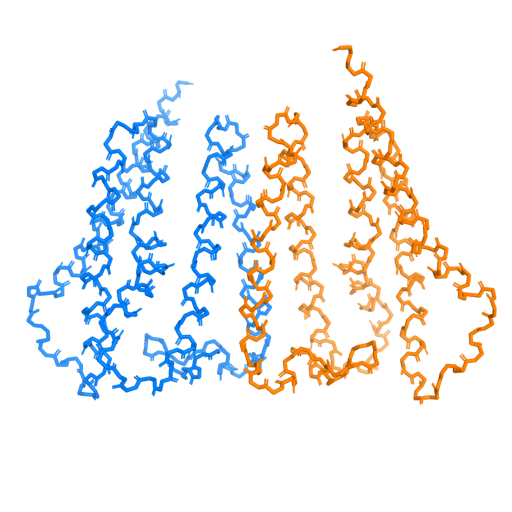 A CA 1
ATOM 725 C C . TYR A 1 94 ? 3.234 15.719 2.852 1 94 94 TYR A C 1
ATOM 727 O O . TYR A 1 94 ? 4.141 15.977 2.053 1 94 94 TYR A O 1
ATOM 735 N N . TYR A 1 95 ? 2.098 15.086 2.469 1 92.25 95 TYR A N 1
ATOM 736 C CA . TYR A 1 95 ? 2.111 14.383 1.191 1 92.25 95 TYR A CA 1
ATOM 737 C C . TYR A 1 95 ? 1.93 15.352 0.031 1 92.25 95 TYR A C 1
ATOM 739 O O . TYR A 1 95 ? 2.357 15.078 -1.092 1 92.25 95 TYR A O 1
ATOM 747 N N . THR A 1 96 ? 1.327 16.484 0.26 1 88.31 96 THR A N 1
ATOM 748 C CA . THR A 1 96 ? 1.097 17.438 -0.817 1 88.31 96 THR A CA 1
ATOM 749 C C . THR A 1 96 ? 2.234 18.453 -0.893 1 88.31 96 THR A C 1
ATOM 751 O O . THR A 1 96 ? 2.658 18.828 -1.985 1 88.31 96 THR A O 1
ATOM 754 N N . CYS A 1 97 ? 2.775 18.797 0.276 1 87.19 97 CYS A N 1
ATOM 755 C CA . CYS A 1 97 ? 3.691 19.938 0.272 1 87.19 97 CYS A CA 1
ATOM 756 C C . CYS A 1 97 ? 5.125 19.484 0.52 1 87.19 97 CYS A C 1
ATOM 758 O O . CYS A 1 97 ? 5.996 19.672 -0.33 1 87.19 97 CYS A O 1
ATOM 760 N N . TYR A 1 98 ? 5.379 18.797 1.555 1 92.38 98 TYR A N 1
ATOM 761 C CA . TYR A 1 98 ? 6.754 18.547 1.968 1 92.38 98 TYR A CA 1
ATOM 762 C C . TYR A 1 98 ? 7.375 17.422 1.144 1 92.38 98 TYR A C 1
ATOM 764 O O . TYR A 1 98 ? 8.516 17.531 0.688 1 92.38 98 TYR A O 1
ATOM 772 N N . ALA A 1 99 ? 6.637 16.344 0.923 1 93 99 ALA A N 1
ATOM 773 C CA . ALA A 1 99 ? 7.199 15.156 0.275 1 93 99 ALA A CA 1
ATOM 774 C C . ALA A 1 99 ? 7.73 15.492 -1.115 1 93 99 ALA A C 1
ATOM 776 O O . ALA A 1 99 ? 8.867 15.164 -1.451 1 93 99 ALA A O 1
ATOM 777 N N . PRO A 1 100 ? 6.949 16.188 -1.931 1 88.38 100 PRO A N 1
ATOM 778 C CA . PRO A 1 100 ? 7.492 16.547 -3.242 1 88.38 100 PRO A CA 1
ATOM 779 C C . PRO A 1 100 ? 8.75 17.406 -3.143 1 88.38 100 PRO A C 1
ATOM 781 O O . PRO A 1 100 ? 9.68 17.234 -3.938 1 88.38 100 PRO A O 1
ATOM 784 N N . LEU A 1 101 ? 8.812 18.25 -2.197 1 86.38 101 LEU A N 1
ATOM 785 C CA . LEU A 1 101 ? 9.984 19.094 -1.997 1 86.38 101 LEU A CA 1
ATOM 786 C C . LEU A 1 101 ? 11.188 18.266 -1.566 1 86.38 101 LEU A C 1
ATOM 788 O O . LEU A 1 101 ? 12.297 18.453 -2.068 1 86.38 101 LEU A O 1
ATOM 792 N N . ARG A 1 102 ? 10.945 17.406 -0.648 1 91.88 102 ARG A N 1
ATOM 793 C CA . ARG A 1 102 ? 12.008 16.531 -0.158 1 91.88 102 ARG A CA 1
ATOM 794 C C . ARG A 1 102 ? 12.586 15.688 -1.285 1 91.88 102 ARG A C 1
ATOM 796 O O . ARG A 1 102 ? 13.805 15.523 -1.383 1 91.88 102 ARG A O 1
ATOM 803 N N . ILE A 1 103 ? 11.758 15.172 -2.123 1 90.69 103 ILE A N 1
ATOM 804 C CA . ILE A 1 103 ? 12.188 14.367 -3.26 1 90.69 103 ILE A CA 1
ATOM 805 C C . ILE A 1 103 ? 13.016 15.227 -4.215 1 90.69 103 ILE A C 1
ATOM 807 O O . ILE A 1 103 ? 14.07 14.797 -4.691 1 90.69 103 ILE A O 1
ATOM 811 N N . ALA A 1 104 ? 12.57 16.422 -4.438 1 85.69 104 ALA A N 1
ATOM 812 C CA . ALA A 1 104 ? 13.312 17.344 -5.297 1 85.69 104 ALA A CA 1
ATOM 813 C C . ALA A 1 104 ? 14.703 17.625 -4.727 1 85.69 104 ALA A C 1
ATOM 815 O O . ALA A 1 104 ? 15.688 17.641 -5.465 1 85.69 104 ALA A O 1
ATOM 816 N N . MET A 1 105 ? 14.766 17.875 -3.482 1 87.94 105 MET A N 1
ATOM 817 C CA . MET A 1 105 ? 16.047 18.141 -2.82 1 87.94 105 MET A CA 1
ATOM 818 C C . MET A 1 105 ? 16.984 16.953 -2.959 1 87.94 105 MET A C 1
ATOM 820 O O . MET A 1 105 ? 18.188 17.141 -3.217 1 87.94 105 MET A O 1
ATOM 824 N N . LEU A 1 106 ? 16.453 15.75 -2.781 1 90.88 106 LEU A N 1
ATOM 825 C CA . LEU A 1 106 ? 17.266 14.539 -2.895 1 90.88 106 LEU A CA 1
ATOM 826 C C . LEU A 1 106 ? 17.797 14.375 -4.312 1 90.88 106 LEU A C 1
ATOM 828 O O . LEU A 1 106 ? 18.984 14.094 -4.504 1 90.88 106 LEU A O 1
ATOM 832 N N . LEU A 1 107 ? 16.969 14.602 -5.273 1 87.94 107 LEU A N 1
ATOM 833 C CA . LEU A 1 107 ? 17.344 14.383 -6.664 1 87.94 107 LEU A CA 1
ATOM 834 C C . LEU A 1 107 ? 18.297 15.469 -7.148 1 87.94 107 LEU A C 1
ATOM 836 O O . LEU A 1 107 ? 19.094 15.25 -8.062 1 87.94 107 LEU A O 1
ATOM 840 N N . ALA A 1 108 ? 18.25 16.609 -6.531 1 87.62 108 ALA A N 1
ATOM 841 C CA . ALA A 1 108 ? 19.156 17.719 -6.859 1 87.62 108 ALA A CA 1
ATOM 842 C C . ALA A 1 108 ? 20.422 17.672 -6.012 1 87.62 108 ALA A C 1
ATOM 844 O O . ALA A 1 108 ? 21.312 18.5 -6.184 1 87.62 108 ALA A O 1
ATOM 845 N N . ASP A 1 109 ? 20.438 16.75 -5.18 1 90.5 109 ASP A N 1
ATOM 846 C CA . ASP A 1 109 ? 21.547 16.625 -4.234 1 90.5 109 ASP A CA 1
ATOM 847 C C . ASP A 1 109 ? 21.75 17.938 -3.467 1 90.5 109 ASP A C 1
ATOM 849 O O . ASP A 1 109 ? 22.875 18.406 -3.328 1 90.5 109 ASP A O 1
ATOM 853 N N . CYS A 1 110 ? 20.734 18.594 -3.092 1 86.88 110 CYS A N 1
ATOM 854 C CA . CYS A 1 110 ? 20.734 19.844 -2.332 1 86.88 110 CYS A CA 1
ATOM 855 C C . CYS A 1 110 ? 19.844 19.734 -1.104 1 86.88 110 CYS A C 1
ATOM 857 O O . CYS A 1 110 ? 18.641 20 -1.179 1 86.88 110 CYS A O 1
ATOM 859 N N . THR A 1 111 ? 20.516 19.359 0.025 1 85.94 111 THR A N 1
ATOM 860 C CA . THR A 1 111 ? 19.703 19.094 1.207 1 85.94 111 THR A CA 1
ATOM 861 C C . THR A 1 111 ? 20.031 20.094 2.316 1 85.94 111 THR A C 1
ATOM 863 O O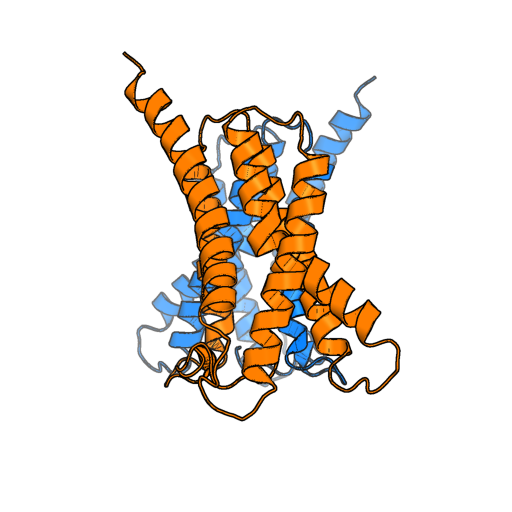 . THR A 1 111 ? 19.609 19.906 3.463 1 85.94 111 THR A O 1
ATOM 866 N N . MET A 1 112 ? 20.703 21.141 1.945 1 84.81 112 MET A N 1
ATOM 867 C CA . MET A 1 112 ? 21.219 22.078 2.941 1 84.81 112 MET A CA 1
ATOM 868 C C . MET A 1 112 ? 20.078 22.75 3.689 1 84.81 112 MET A C 1
ATOM 870 O O . MET A 1 112 ? 20.188 23.016 4.891 1 84.81 112 MET A O 1
ATOM 874 N N . PHE A 1 113 ? 18.969 23.109 3.104 1 79.69 113 PHE A N 1
ATOM 875 C CA . PHE A 1 113 ? 17.875 23.844 3.732 1 79.69 113 PHE A CA 1
ATOM 876 C C . PHE A 1 113 ? 16.672 22.938 3.973 1 79.69 113 PHE A C 1
ATOM 878 O O . PHE A 1 113 ? 15.531 23.406 3.984 1 79.69 113 PHE A O 1
ATOM 885 N N . ALA A 1 114 ? 16.938 21.719 4.227 1 86.19 114 ALA A N 1
ATOM 886 C CA . ALA A 1 114 ? 15.867 20.719 4.32 1 86.19 114 ALA A CA 1
ATOM 887 C C . ALA A 1 114 ? 14.922 21.047 5.469 1 86.19 114 ALA A C 1
ATOM 889 O O . ALA A 1 114 ? 13.695 20.953 5.316 1 86.19 114 ALA A O 1
ATOM 890 N N . GLU A 1 115 ? 15.484 21.453 6.57 1 86.94 115 GLU A N 1
ATOM 891 C CA . GLU A 1 115 ? 14.656 21.719 7.738 1 86.94 115 GLU A CA 1
ATOM 892 C C . GLU A 1 115 ? 13.805 22.969 7.531 1 86.94 115 GLU A C 1
ATOM 894 O O . GLU A 1 115 ? 12.617 22.984 7.875 1 86.94 115 GLU A O 1
ATOM 899 N N . GLN A 1 116 ? 14.391 24 7 1 80.12 116 GLN A N 1
ATOM 900 C CA . GLN A 1 116 ? 13.648 25.219 6.715 1 80.12 116 GLN A CA 1
ATOM 901 C C . GLN A 1 116 ? 12.547 24.969 5.688 1 80.12 116 GLN A C 1
ATOM 903 O O . GLN A 1 116 ? 11.43 25.469 5.836 1 80.12 116 GLN A O 1
ATOM 908 N N . CYS A 1 117 ? 12.859 24.188 4.746 1 82.44 117 CYS A N 1
ATOM 909 C CA . CYS A 1 117 ? 11.883 23.844 3.717 1 82.44 117 CYS A CA 1
ATOM 910 C C . CYS A 1 117 ? 10.719 23.047 4.312 1 82.44 117 CYS A C 1
ATOM 912 O O . CYS A 1 117 ? 9.562 23.281 3.947 1 82.44 117 CYS A O 1
ATOM 914 N N . LYS A 1 118 ? 11.086 22.172 5.25 1 89.44 118 LYS A N 1
ATOM 915 C CA . LYS A 1 118 ? 10.047 21.391 5.918 1 89.44 118 LYS A CA 1
ATOM 916 C C . LYS A 1 118 ? 9.086 22.297 6.68 1 89.44 118 LYS A C 1
ATOM 918 O O . LYS A 1 118 ? 7.867 22.156 6.559 1 89.44 118 LYS A O 1
ATOM 923 N N . GLN A 1 119 ? 9.602 23.219 7.395 1 83 119 GLN A N 1
ATOM 924 C CA . GLN A 1 119 ? 8.781 24.125 8.188 1 83 119 GLN A CA 1
ATOM 925 C C . GLN A 1 119 ? 7.844 24.938 7.301 1 83 119 GLN A C 1
ATOM 927 O O . GLN A 1 119 ? 6.66 25.078 7.613 1 83 119 GL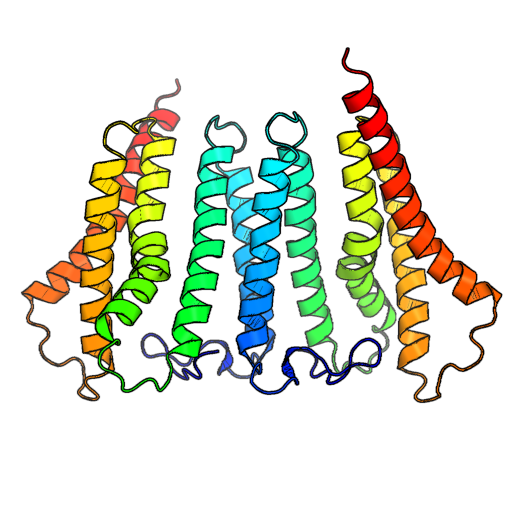N A O 1
ATOM 932 N N . ILE A 1 120 ? 8.359 25.422 6.25 1 81 120 ILE A N 1
ATOM 933 C CA . ILE A 1 120 ? 7.574 26.219 5.328 1 81 120 ILE A CA 1
ATOM 934 C C . ILE A 1 120 ? 6.504 25.359 4.672 1 81 120 ILE A C 1
ATOM 936 O O . ILE A 1 120 ? 5.348 25.766 4.555 1 81 120 ILE A O 1
ATOM 940 N N . ALA A 1 121 ? 6.895 24.203 4.305 1 85.94 121 ALA A N 1
ATOM 941 C CA . ALA A 1 121 ? 5.973 23.281 3.643 1 85.94 121 ALA A CA 1
ATOM 942 C C . ALA A 1 121 ? 4.797 22.938 4.551 1 85.94 121 ALA A C 1
ATOM 944 O O . ALA A 1 121 ? 3.65 22.891 4.102 1 85.94 121 ALA A O 1
ATOM 945 N N . PHE A 1 122 ? 5.094 22.688 5.789 1 88.31 122 PHE A N 1
ATOM 946 C CA . PHE A 1 122 ? 4.039 22.312 6.727 1 88.31 122 PHE A CA 1
ATOM 947 C C . PHE A 1 122 ? 3.08 23.469 6.957 1 88.31 122 PHE A C 1
ATOM 949 O O . PHE A 1 122 ? 1.864 23.266 7.027 1 88.31 122 PHE A O 1
ATOM 956 N N . LYS A 1 123 ? 3.559 24.656 7.043 1 80.25 123 LYS A N 1
ATOM 957 C CA . LYS A 1 123 ? 2.703 25.828 7.18 1 80.25 123 LYS A CA 1
ATOM 958 C C . LYS A 1 123 ? 1.837 26.016 5.941 1 80.25 123 LYS A C 1
ATOM 960 O O . LYS A 1 123 ? 0.651 26.344 6.051 1 80.25 123 LYS A O 1
ATOM 965 N N . MET A 1 124 ? 2.459 25.859 4.824 1 79.75 124 MET A N 1
ATOM 966 C CA . MET A 1 124 ? 1.731 25.984 3.566 1 79.75 124 MET A CA 1
ATOM 967 C C . MET A 1 124 ? 0.616 24.953 3.479 1 79.75 124 MET A C 1
ATOM 969 O O . MET A 1 124 ? -0.482 25.25 3.006 1 79.75 124 MET A O 1
ATOM 973 N N . GLY A 1 125 ? 0.956 23.75 3.926 1 83.12 125 GLY A N 1
ATOM 974 C CA . GLY A 1 125 ? -0.055 22.703 3.922 1 83.12 125 GLY A CA 1
ATOM 975 C C . GLY A 1 125 ? -1.252 23.031 4.797 1 83.12 125 GLY A C 1
ATOM 976 O O . GLY A 1 125 ? -2.395 22.781 4.406 1 83.12 125 GLY A O 1
ATOM 977 N N . TYR A 1 126 ? -0.963 23.531 5.887 1 80.69 126 TYR A N 1
ATOM 978 C CA . TYR A 1 126 ? -2.039 23.938 6.789 1 80.69 126 TYR A CA 1
ATOM 979 C C . TYR A 1 126 ? -2.928 24.984 6.141 1 80.69 126 TYR A C 1
ATOM 981 O O . TYR A 1 126 ? -4.156 24.891 6.191 1 80.69 126 TYR A O 1
ATOM 989 N N . LEU A 1 127 ? -2.33 26.016 5.555 1 74.69 127 LEU A N 1
ATOM 990 C CA . LEU A 1 127 ? -3.068 27.094 4.91 1 74.69 127 LEU A CA 1
ATOM 991 C C . LEU A 1 127 ? -3.891 26.562 3.738 1 74.69 127 LEU A C 1
ATOM 993 O O . LEU A 1 127 ? -5.027 27 3.533 1 74.69 127 LEU A O 1
ATOM 997 N N . PHE A 1 128 ? -3.283 25.672 3.021 1 75.5 128 PHE A N 1
ATOM 998 C CA . PHE A 1 128 ? -3.955 25.047 1.887 1 75.5 128 PHE A CA 1
ATOM 999 C C . PHE A 1 128 ? -5.215 24.312 2.338 1 75.5 128 PHE A C 1
ATOM 1001 O O . PHE A 1 128 ? -6.285 24.484 1.749 1 75.5 128 PHE A O 1
ATOM 1008 N N . GLN A 1 129 ? -5.055 23.516 3.426 1 76.12 129 GLN A N 1
ATOM 1009 C CA . GLN A 1 129 ? -6.176 22.719 3.918 1 76.12 129 GLN A CA 1
ATOM 1010 C C . GLN A 1 129 ? -7.273 23.625 4.492 1 76.12 129 GLN A C 1
ATOM 1012 O O . GLN A 1 129 ? -8.461 23.359 4.305 1 76.12 129 GLN A O 1
ATOM 1017 N N . ALA A 1 130 ? -6.965 24.578 5.203 1 67.69 130 ALA A N 1
ATOM 1018 C CA . ALA A 1 130 ? -7.918 25.5 5.812 1 67.69 130 ALA A CA 1
ATOM 1019 C C . ALA A 1 130 ? -8.758 26.203 4.75 1 67.69 130 ALA A C 1
ATOM 1021 O O . ALA A 1 130 ? -9.945 26.469 4.953 1 67.69 130 ALA A O 1
ATOM 1022 N N . GLN A 1 131 ? -8.234 26.391 3.613 1 58.88 131 GLN A N 1
ATOM 1023 C CA . GLN A 1 131 ? -8.938 27.047 2.523 1 58.88 131 GLN A CA 1
ATOM 1024 C C . GLN A 1 131 ? -9.945 26.125 1.868 1 58.88 131 GLN A C 1
ATOM 1026 O O . GLN A 1 131 ? -11.07 26.531 1.554 1 58.88 131 GLN A O 1
ATOM 1031 N N . VAL A 1 132 ? -9.5 24.891 1.757 1 57.91 132 VAL A N 1
ATOM 1032 C CA . VAL A 1 132 ? -10.352 23.906 1.106 1 57.91 132 VAL A CA 1
ATOM 1033 C C . VAL A 1 132 ? -11.547 23.578 2.006 1 57.91 132 VAL A C 1
ATOM 1035 O O . VAL A 1 132 ? -12.664 23.406 1.525 1 57.91 132 VAL A O 1
ATOM 1038 N N . LYS A 1 133 ? -11.328 23.344 3.32 1 56.38 133 LYS A N 1
ATOM 1039 C CA . LYS A 1 133 ? -12.414 23.094 4.262 1 56.38 133 LYS A CA 1
ATOM 1040 C C . LYS A 1 133 ? -13.383 24.266 4.316 1 56.38 133 LYS A C 1
ATOM 1042 O O . LYS A 1 133 ? -14.594 24.078 4.418 1 56.38 133 LYS A O 1
ATOM 1047 N N . ASN A 1 134 ? -12.781 25.328 4.445 1 48.12 134 ASN A N 1
ATOM 1048 C CA . ASN A 1 134 ? -13.656 26.5 4.441 1 48.12 134 ASN A CA 1
ATOM 1049 C C . ASN A 1 134 ? -14.484 26.578 3.162 1 48.12 134 ASN A C 1
ATOM 1051 O O . ASN A 1 134 ? -15.625 27.031 3.184 1 48.12 134 ASN A O 1
ATOM 1055 N N . ASP A 1 135 ? -13.898 25.984 2.186 1 45.09 135 ASP A N 1
ATOM 1056 C CA . ASP A 1 135 ? -14.68 25.953 0.954 1 45.09 135 ASP A CA 1
ATOM 1057 C C . ASP A 1 135 ? -15.844 24.969 1.058 1 45.09 135 ASP A C 1
ATOM 1059 O O . ASP A 1 135 ? -16.938 25.234 0.547 1 45.09 135 ASP A O 1
ATOM 1063 N N . PHE A 1 136 ? -15.594 23.766 1.74 1 42.56 136 PHE A N 1
ATOM 1064 C CA . PHE A 1 136 ? -16.609 22.734 1.801 1 42.56 136 PHE A CA 1
ATOM 1065 C C . PHE A 1 136 ? -17.609 23.016 2.922 1 42.56 136 PHE A C 1
ATOM 1067 O O . PHE A 1 136 ? -18.781 22.672 2.811 1 42.56 136 PHE A O 1
ATOM 1074 N N . CYS A 1 137 ? -17.203 23.141 4.207 1 37.91 137 CYS A N 1
ATOM 1075 C CA . CYS A 1 137 ? -18.172 23.359 5.27 1 37.91 137 CYS A CA 1
ATOM 1076 C C . CYS A 1 137 ? -19.156 24.469 4.883 1 37.91 137 CYS A C 1
ATOM 1078 O O . CYS A 1 137 ? -20.172 24.656 5.543 1 37.91 137 CYS A O 1
ATOM 1080 N N . CYS A 1 138 ? -18.688 25.516 4.277 1 35.09 138 CYS A N 1
ATOM 1081 C CA . CYS A 1 138 ? -19.734 26.453 3.91 1 35.09 138 CYS A CA 1
ATOM 1082 C C . CYS A 1 138 ? -20.672 25.859 2.863 1 35.09 138 CYS A C 1
ATOM 1084 O O . CYS A 1 138 ? -20.219 25.359 1.833 1 35.09 138 CYS A O 1
ATOM 1086 N N . GLY A 1 139 ? -21.656 24.891 3.156 1 33.03 139 GLY A N 1
ATOM 1087 C CA . GLY A 1 139 ? -22.781 24.594 2.289 1 33.03 139 GLY A CA 1
ATOM 1088 C C . GLY A 1 139 ? -22.797 25.438 1.027 1 33.03 139 GLY A C 1
ATOM 1089 O O . GLY A 1 139 ? -23.688 25.281 0.179 1 33.03 139 GLY A O 1
ATOM 1090 N N . ARG A 1 140 ? -22.688 26.828 1.188 1 34.44 140 ARG A N 1
ATOM 1091 C CA . ARG A 1 140 ? -22.859 27.797 0.1 1 34.44 140 ARG A CA 1
ATOM 1092 C C . ARG A 1 140 ? -21.828 27.562 -1.003 1 34.44 140 ARG A C 1
ATOM 1094 O O . ARG A 1 140 ? -20.719 27.078 -0.738 1 34.44 140 ARG A O 1
ATOM 1101 N N . GLY A 1 141 ? -22.203 27.375 -2.369 1 31.53 141 GLY A N 1
ATOM 1102 C CA . GLY A 1 141 ? -21.531 27.406 -3.66 1 31.53 141 GLY A CA 1
ATOM 1103 C C . GLY A 1 141 ? -20.125 27.969 -3.586 1 31.53 141 GLY A C 1
ATOM 1104 O O . GLY A 1 141 ? -19.688 28.422 -2.527 1 31.53 141 GLY A O 1
ATOM 1105 N N . TYR A 1 142 ? -19.359 28.094 -4.824 1 34.75 142 TYR A N 1
ATOM 1106 C CA . TYR A 1 142 ? -18.266 28.984 -5.18 1 34.75 142 TYR A CA 1
ATOM 1107 C C . TYR A 1 142 ? -18.328 30.281 -4.367 1 34.75 142 TYR A C 1
ATOM 1109 O O . TYR A 1 142 ? -18.906 31.266 -4.801 1 34.75 142 TYR A O 1
ATOM 1117 N N . LEU A 1 143 ? -19 30.312 -3.33 1 31.83 143 LEU A N 1
ATOM 1118 C CA . LEU A 1 143 ? -18.906 31.688 -2.824 1 31.83 143 LEU A CA 1
ATOM 1119 C C . LEU A 1 143 ? -17.516 32.25 -3.045 1 31.83 143 LEU A C 1
ATOM 1121 O O . LEU A 1 143 ? -16.531 31.5 -3.109 1 31.83 143 LEU A O 1
ATOM 1125 N N . LEU A 1 144 ? -17.375 33.656 -2.943 1 30.45 144 LEU A N 1
ATOM 1126 C CA . LEU A 1 144 ? -16.375 34.688 -3.295 1 30.45 144 LEU A CA 1
ATOM 1127 C C . LEU A 1 144 ? -15.039 34.375 -2.627 1 30.45 144 LEU A C 1
ATOM 1129 O O . LEU A 1 144 ? -14.82 34.75 -1.477 1 30.45 144 LEU A O 1
ATOM 1133 N N . ILE A 1 145 ? -14.656 33.219 -2.461 1 34.94 145 ILE A N 1
ATOM 1134 C CA . ILE A 1 145 ? -13.234 33.281 -2.143 1 34.94 145 ILE A CA 1
ATOM 1135 C C . ILE A 1 145 ? -12.57 34.406 -2.941 1 34.94 145 ILE A C 1
ATOM 1137 O O . ILE A 1 145 ? -12.672 34.438 -4.168 1 34.94 145 ILE A O 1
ATOM 1141 N N . ALA A 1 146 ? -12.352 35.469 -2.299 1 35.41 146 ALA A N 1
ATOM 1142 C CA . ALA A 1 146 ? -11.711 36.594 -2.977 1 35.41 146 ALA A CA 1
ATOM 1143 C C . ALA A 1 146 ? -10.672 36.125 -3.982 1 35.41 146 ALA A C 1
ATOM 1145 O O . ALA A 1 146 ? -10.102 35.031 -3.824 1 35.41 146 ALA A O 1
ATOM 1146 N N . GLU A 1 147 ? -10.641 36.562 -5.309 1 35.84 147 GLU A N 1
ATOM 1147 C CA . GLU A 1 147 ? -9.672 36.469 -6.398 1 35.84 147 GLU A CA 1
ATOM 1148 C C . GLU A 1 147 ? -8.273 36.188 -5.871 1 35.84 147 GLU A C 1
ATOM 1150 O O . GLU A 1 147 ? -7.52 35.438 -6.484 1 35.84 147 GLU A O 1
ATOM 1155 N N . SER A 1 148 ? -7.883 36.812 -4.801 1 35.84 148 SER A N 1
ATOM 1156 C CA . SER A 1 148 ? -6.543 36.719 -4.23 1 35.84 148 SER A CA 1
ATOM 1157 C C . SER A 1 148 ? -6.273 35.344 -3.629 1 35.84 148 SER A C 1
ATOM 1159 O O . SER A 1 148 ? -5.164 34.812 -3.736 1 35.84 148 SER A O 1
ATOM 1161 N N . ASP A 1 149 ? -7.266 34.812 -2.953 1 40.16 149 ASP A N 1
ATOM 1162 C CA . ASP A 1 149 ? -7 33.562 -2.223 1 40.16 149 ASP A CA 1
ATOM 1163 C C . ASP A 1 149 ? -6.965 32.375 -3.164 1 40.16 149 ASP A C 1
ATOM 1165 O O . ASP A 1 149 ? -6.219 31.422 -2.936 1 40.16 149 ASP A O 1
ATOM 1169 N N . ARG A 1 150 ? -7.793 32.312 -4.129 1 40.66 150 ARG A N 1
ATOM 1170 C CA . ARG A 1 150 ? -7.652 31.359 -5.234 1 40.66 150 ARG A CA 1
ATOM 1171 C C . ARG A 1 150 ? -6.254 31.438 -5.836 1 40.66 150 ARG A C 1
ATOM 1173 O O . ARG A 1 150 ? -5.719 30.422 -6.293 1 40.66 150 ARG A O 1
ATOM 1180 N N . MET A 1 151 ? -5.855 32.625 -5.973 1 39.34 151 MET A N 1
ATOM 1181 C CA . MET A 1 151 ? -4.492 32.812 -6.453 1 39.34 151 MET A CA 1
ATOM 1182 C C . MET A 1 151 ? -3.488 32.125 -5.516 1 39.34 151 MET A C 1
ATOM 1184 O O . MET A 1 151 ? -2.498 31.562 -5.969 1 39.34 151 MET A O 1
ATOM 1188 N N . ASN A 1 152 ? -3.842 32.188 -4.293 1 41.22 152 ASN A N 1
ATOM 1189 C CA . ASN A 1 152 ? -2.879 31.656 -3.346 1 41.22 152 ASN A CA 1
ATOM 1190 C C . ASN A 1 152 ? -2.893 30.125 -3.355 1 41.22 152 ASN A C 1
ATOM 1192 O O . ASN A 1 152 ? -1.839 29.484 -3.27 1 41.22 152 ASN A O 1
ATOM 1196 N N . VAL A 1 153 ? -4.086 29.578 -3.367 1 43.78 153 VAL A N 1
ATOM 1197 C CA . VAL A 1 153 ? -4.141 28.125 -3.463 1 43.78 153 VAL A CA 1
ATOM 1198 C C . VAL A 1 153 ? -3.545 27.672 -4.793 1 43.78 153 VAL A C 1
ATOM 1200 O O . VAL A 1 153 ? -2.777 26.703 -4.84 1 43.78 153 VAL A O 1
ATOM 1203 N N . ALA A 1 154 ? -4.035 28.281 -5.848 1 42.34 154 ALA A N 1
ATOM 1204 C CA . ALA A 1 154 ? -3.416 28.031 -7.148 1 42.34 154 ALA A CA 1
ATOM 1205 C C . ALA A 1 154 ? -1.909 28.266 -7.09 1 42.34 154 ALA A C 1
ATOM 1207 O O . ALA A 1 154 ? -1.134 27.5 -7.66 1 42.34 154 ALA A O 1
ATOM 1208 N N . LEU A 1 155 ? -1.597 29.203 -6.387 1 41.88 155 LEU A N 1
ATOM 1209 C CA . LEU A 1 155 ? -0.174 29.5 -6.27 1 41.88 155 LEU A CA 1
ATOM 1210 C C . LEU A 1 155 ? 0.547 28.422 -5.477 1 41.88 155 LEU A C 1
ATOM 1212 O O . LEU A 1 155 ? 1.673 28.047 -5.809 1 41.88 155 LEU A O 1
ATOM 1216 N N . THR A 1 156 ? -0.132 28 -4.434 1 45.44 156 THR A N 1
ATOM 1217 C CA . THR A 1 156 ? 0.51 26.922 -3.691 1 45.44 156 THR A CA 1
ATOM 1218 C C . THR A 1 156 ? 0.614 25.656 -4.551 1 45.44 156 THR A C 1
ATOM 1220 O O . THR A 1 156 ? 1.642 24.984 -4.539 1 45.44 156 THR A O 1
ATOM 1223 N N . HIS A 1 157 ? -0.462 25.391 -5.219 1 48.47 157 HIS A N 1
ATOM 1224 C CA . HIS A 1 157 ? -0.402 24.266 -6.137 1 48.47 157 HIS A CA 1
ATOM 1225 C C . HIS A 1 157 ? 0.652 24.484 -7.215 1 48.47 157 HIS A C 1
ATOM 1227 O O . HIS A 1 157 ? 1.417 23.578 -7.539 1 48.47 157 HIS A O 1
ATOM 1233 N N . VAL A 1 158 ? 0.572 25.656 -7.777 1 43.5 158 VAL A N 1
ATOM 1234 C CA . VAL A 1 158 ? 1.544 26.016 -8.805 1 43.5 158 VAL A CA 1
ATOM 1235 C C . VAL A 1 158 ? 2.949 26.016 -8.211 1 43.5 158 VAL A C 1
ATOM 1237 O O . VAL A 1 158 ? 3.902 25.562 -8.844 1 43.5 158 VAL A O 1
ATOM 1240 N N . ALA A 1 159 ? 3.01 26.531 -7.082 1 42.53 159 ALA A N 1
ATOM 1241 C CA . ALA A 1 159 ? 4.344 26.609 -6.488 1 42.53 159 ALA A CA 1
ATOM 1242 C C . ALA A 1 159 ? 4.887 25.203 -6.215 1 42.53 159 ALA A C 1
ATOM 1244 O O . ALA A 1 159 ? 6.062 24.922 -6.477 1 42.53 159 ALA A O 1
ATOM 1245 N N . VAL A 1 160 ? 4.039 24.438 -5.664 1 49.28 160 VAL A N 1
ATOM 1246 C CA . VAL A 1 160 ? 4.488 23.062 -5.434 1 49.28 160 VAL A CA 1
ATOM 1247 C C . VAL A 1 160 ? 4.777 22.391 -6.77 1 49.28 160 VAL A C 1
ATOM 1249 O O . VAL A 1 160 ? 5.797 21.703 -6.918 1 49.28 160 VAL A O 1
ATOM 1252 N N . LEU A 1 161 ? 3.844 22.594 -7.676 1 46.72 161 LEU A N 1
ATOM 1253 C CA . LEU A 1 161 ? 4.082 22.031 -9 1 46.72 161 LEU A CA 1
ATOM 1254 C C . LEU A 1 161 ? 5.297 22.672 -9.656 1 46.72 161 LEU A C 1
ATOM 1256 O O . LEU A 1 161 ? 6.074 22 -10.336 1 46.72 161 LEU A O 1
ATOM 1260 N N . TYR A 1 162 ? 5.375 23.922 -9.539 1 41.22 162 TYR A N 1
ATOM 1261 C CA . TYR A 1 162 ? 6.523 24.625 -10.102 1 41.22 162 TYR A CA 1
ATOM 1262 C C . TYR A 1 162 ? 7.828 24.109 -9.516 1 41.22 162 TYR A C 1
ATOM 1264 O O . TYR A 1 162 ? 8.805 23.906 -10.242 1 41.22 162 TYR A O 1
ATOM 1272 N N . VAL A 1 163 ? 7.863 23.984 -8.289 1 44.19 163 VAL A N 1
ATOM 1273 C CA . VAL A 1 163 ? 9.086 23.453 -7.703 1 44.19 163 VAL A CA 1
ATOM 1274 C C . VAL A 1 163 ? 9.344 22.047 -8.25 1 44.19 163 VAL A C 1
ATOM 1276 O O . VAL A 1 163 ? 10.477 21.688 -8.578 1 44.19 163 VAL A O 1
ATOM 1279 N N . PHE A 1 164 ? 8.273 21.375 -8.391 1 44.66 164 PHE A N 1
ATOM 1280 C CA . PHE A 1 164 ? 8.414 20.031 -8.961 1 44.66 164 PHE A CA 1
ATOM 1281 C C . PHE A 1 164 ? 8.922 20.109 -10.398 1 44.66 164 PHE A C 1
ATOM 1283 O O . PHE A 1 164 ? 9.828 19.359 -10.773 1 44.66 164 PHE A O 1
ATOM 1290 N N . VAL A 1 165 ? 8.25 20.922 -11.156 1 42.22 165 VAL A N 1
ATOM 1291 C CA . VAL A 1 165 ? 8.617 21.031 -12.562 1 42.22 165 VAL A CA 1
ATOM 1292 C C . VAL A 1 165 ? 10.016 21.625 -12.688 1 42.22 165 VAL A C 1
ATOM 1294 O O . VAL A 1 165 ? 10.82 21.172 -13.508 1 42.22 165 VAL A O 1
ATOM 1297 N N . THR A 1 166 ? 10.258 22.547 -12 1 40.38 166 THR A N 1
ATOM 1298 C CA . THR A 1 166 ? 11.57 23.172 -12.117 1 40.38 166 THR A CA 1
ATOM 1299 C C . THR A 1 166 ? 12.664 22.219 -11.656 1 40.38 166 THR A C 1
ATOM 1301 O O . THR A 1 166 ? 13.75 22.188 -12.234 1 40.38 166 THR A O 1
ATOM 1304 N N . LEU A 1 167 ? 12.383 21.625 -10.664 1 41.06 167 LEU A N 1
ATOM 1305 C CA . LEU A 1 167 ? 13.391 20.688 -10.188 1 41.06 167 LEU A CA 1
ATOM 1306 C C . LEU A 1 167 ? 13.547 19.516 -11.148 1 41.06 167 LEU A C 1
ATOM 1308 O O . LEU A 1 167 ? 14.664 19.062 -11.398 1 41.06 167 LEU A O 1
ATOM 1312 N N . PHE A 1 168 ? 12.422 19.047 -11.594 1 42.44 168 PHE A N 1
ATOM 1313 C CA . PHE A 1 168 ? 12.516 18 -12.602 1 42.44 168 PHE A CA 1
ATOM 1314 C C . PHE A 1 168 ? 13.125 18.531 -13.891 1 42.44 168 PHE A C 1
ATOM 1316 O O . PHE A 1 168 ? 13.852 17.828 -14.586 1 42.44 168 PHE A O 1
ATOM 1323 N N . ALA A 1 169 ? 12.742 19.688 -14.273 1 40.31 169 ALA A N 1
ATOM 1324 C CA . ALA A 1 169 ? 13.359 20.312 -15.445 1 40.31 169 ALA A CA 1
ATOM 1325 C C . ALA A 1 169 ? 14.859 20.484 -15.25 1 40.31 169 ALA A C 1
ATOM 1327 O O . ALA A 1 169 ? 15.633 20.391 -16.203 1 40.31 169 ALA A O 1
ATOM 1328 N N . SER A 1 170 ? 15.18 20.75 -14.188 1 38.28 170 SER A N 1
ATOM 1329 C CA . SER A 1 170 ? 16.625 20.875 -14.031 1 38.28 170 SER A CA 1
ATOM 1330 C C . SER A 1 170 ? 17.328 19.547 -14.203 1 38.28 170 SER A C 1
ATOM 1332 O O . SER A 1 170 ? 18.438 19.484 -14.727 1 38.28 170 SER A O 1
ATOM 1334 N N . LYS A 1 171 ? 16.75 18.5 -13.773 1 40.69 171 LYS A N 1
ATOM 1335 C CA . LYS A 1 171 ? 17.391 17.203 -14.039 1 40.69 171 LYS A CA 1
ATOM 1336 C C . LYS A 1 171 ? 17.266 16.812 -15.508 1 40.69 171 LYS A C 1
ATOM 1338 O O . LYS A 1 171 ? 18.109 16.109 -16.047 1 40.69 171 LYS A O 1
ATOM 1343 N N . SER A 1 172 ? 16.156 17.016 -16.141 1 36.5 172 SER A N 1
ATOM 1344 C CA . SER A 1 172 ? 16.172 16.812 -17.594 1 36.5 172 SER A CA 1
ATOM 1345 C C . SER A 1 172 ? 17.281 17.609 -18.25 1 36.5 172 SER A C 1
ATOM 1347 O O . SER A 1 172 ? 17.719 17.266 -19.359 1 36.5 172 SER A O 1
ATOM 1349 N N . TYR A 1 173 ? 17.578 18.688 -17.734 1 34.31 173 TYR A N 1
ATOM 1350 C CA . TYR A 1 173 ? 18.75 19.312 -18.344 1 34.31 173 TYR A CA 1
ATOM 1351 C C . TYR A 1 173 ? 20 18.469 -18.125 1 34.31 173 TYR A C 1
ATOM 1353 O O . TYR A 1 173 ? 20.859 18.406 -19 1 34.31 173 TYR A O 1
ATOM 1361 N N . TYR A 1 174 ? 20.141 17.828 -17 1 34.19 174 TYR A N 1
ATOM 1362 C CA . TYR A 1 174 ? 21.359 17.031 -16.906 1 34.19 174 TYR A CA 1
ATOM 1363 C C . TYR A 1 174 ? 21.25 15.75 -17.719 1 34.19 174 TYR A C 1
ATOM 1365 O O . TYR A 1 174 ? 22.25 15.219 -18.188 1 34.19 174 TYR A O 1
ATOM 1373 N N . LEU A 1 175 ? 20.078 15.102 -17.875 1 32.97 175 LEU A N 1
ATOM 1374 C CA . LEU A 1 175 ? 20.062 13.961 -18.797 1 32.97 175 LEU A CA 1
ATOM 1375 C C . LEU A 1 175 ? 20.25 14.422 -20.234 1 32.97 175 LEU A C 1
ATOM 1377 O O . LEU A 1 175 ? 20.719 13.648 -21.078 1 32.97 175 LEU A O 1
ATOM 1381 N N . LEU A 1 176 ? 19.766 15.539 -20.594 1 29.78 176 LEU A N 1
ATOM 1382 C CA . LEU A 1 176 ? 20.047 15.992 -21.953 1 29.78 176 LEU A CA 1
ATOM 1383 C C . LEU A 1 176 ? 21.531 16.328 -22.109 1 29.78 176 LEU A C 1
ATOM 1385 O O . LEU A 1 176 ? 22.031 16.453 -23.219 1 29.78 176 LEU A O 1
ATOM 1389 N N . CYS A 1 177 ? 22.109 16.828 -21.047 1 28.34 177 CYS A N 1
ATOM 1390 C CA . CYS A 1 177 ? 23.469 17.25 -21.312 1 28.34 177 CYS A CA 1
ATOM 1391 C C . CYS A 1 177 ? 24.438 16.062 -21.266 1 28.34 177 CYS A C 1
ATOM 1393 O O . CYS A 1 177 ? 25.656 16.25 -21.219 1 28.34 177 CYS A O 1
ATOM 1395 N N . LEU A 1 178 ? 23.938 14.844 -21.031 1 26.94 178 LEU A N 1
ATOM 1396 C CA . LEU A 1 178 ? 25.016 13.891 -21.281 1 26.94 178 LEU A CA 1
ATOM 1397 C C . LEU A 1 178 ? 25.328 13.82 -22.781 1 26.94 178 LEU A C 1
ATOM 1399 O O . LEU A 1 178 ? 24.422 13.758 -23.609 1 26.94 178 LEU A O 1
ATOM 1403 N N . PRO A 1 179 ? 26.5 14.273 -23.094 1 30.66 179 PRO A N 1
ATOM 1404 C CA . PRO A 1 179 ? 26.938 14.023 -24.469 1 30.66 179 PRO A CA 1
ATOM 1405 C C . PRO A 1 179 ? 26.766 12.57 -24.891 1 30.66 179 PRO A C 1
ATOM 1407 O O . PRO A 1 179 ? 26.734 11.672 -24.047 1 30.66 179 PRO A O 1
ATOM 1410 N N . MET B 1 1 ? -14.68 -6.422 0.94 1 76.31 1 MET B N 1
ATOM 1411 C CA . MET B 1 1 ? -14.578 -6.492 -0.514 1 76.31 1 MET B CA 1
ATOM 1412 C C . MET B 1 1 ? -15.289 -7.73 -1.049 1 76.31 1 MET B C 1
ATOM 1414 O O . MET B 1 1 ? -15.984 -7.664 -2.061 1 76.31 1 MET B O 1
ATOM 1418 N N . ASP B 1 2 ? -15.047 -8.82 -0.387 1 69.44 2 ASP B N 1
ATOM 1419 C CA . ASP B 1 2 ? -15.688 -10.047 -0.864 1 69.44 2 ASP B CA 1
ATOM 1420 C C . ASP B 1 2 ? -16.969 -10.336 -0.081 1 69.44 2 ASP B C 1
ATOM 1422 O O . ASP B 1 2 ? -17.625 -11.352 -0.324 1 69.44 2 ASP B O 1
ATOM 1426 N N . GLY B 1 3 ? -17.266 -9.453 0.868 1 75.56 3 GLY B N 1
ATOM 1427 C CA . GLY B 1 3 ? -18.5 -9.57 1.637 1 75.56 3 GLY B CA 1
ATOM 1428 C C . GLY B 1 3 ? -18.422 -10.633 2.719 1 75.56 3 GLY B C 1
ATOM 1429 O O . GLY B 1 3 ? -19.453 -11.016 3.293 1 75.56 3 GLY B O 1
ATOM 1430 N N . SER B 1 4 ? -17.141 -11.195 2.986 1 77.56 4 SER B N 1
ATOM 1431 C CA . SER B 1 4 ? -16.984 -12.203 4.027 1 77.56 4 SER B CA 1
ATOM 1432 C C . SER B 1 4 ? -17.25 -11.617 5.41 1 77.56 4 SER B C 1
ATOM 1434 O O . SER B 1 4 ? -16.844 -10.484 5.695 1 77.56 4 SER B O 1
ATOM 1436 N N . THR B 1 5 ? -17.938 -12.438 6.238 1 84.38 5 THR B N 1
ATOM 1437 C CA . THR B 1 5 ? -18.266 -11.969 7.578 1 84.38 5 THR B CA 1
ATOM 1438 C C . THR B 1 5 ? -17.422 -12.688 8.625 1 84.38 5 THR B C 1
ATOM 1440 O O . THR B 1 5 ? -17.312 -12.227 9.766 1 84.38 5 THR B O 1
ATOM 1443 N N . MET B 1 6 ? -16.859 -13.883 8.25 1 83.56 6 MET B N 1
ATOM 1444 C CA . MET B 1 6 ? -16.031 -14.672 9.156 1 83.56 6 MET B CA 1
ATOM 1445 C C . MET B 1 6 ? -14.711 -15.039 8.492 1 83.56 6 MET B C 1
ATOM 1447 O O . MET B 1 6 ? -14.641 -15.195 7.27 1 83.56 6 MET B O 1
ATOM 1451 N N . ARG B 1 7 ? -13.664 -15.102 9.352 1 76 7 ARG B N 1
ATOM 1452 C CA . ARG B 1 7 ? -12.344 -15.57 8.945 1 76 7 ARG B CA 1
ATOM 1453 C C . ARG B 1 7 ? -11.656 -16.328 10.07 1 76 7 ARG B C 1
ATOM 1455 O O . ARG B 1 7 ? -11.547 -15.828 11.195 1 76 7 ARG B O 1
ATOM 1462 N N . ARG B 1 8 ? -11.43 -17.641 9.789 1 76.56 8 ARG B N 1
ATOM 1463 C CA . ARG B 1 8 ? -10.75 -18.5 10.758 1 76.56 8 ARG B CA 1
ATOM 1464 C C . ARG B 1 8 ? -11.57 -18.625 12.039 1 76.56 8 ARG B C 1
ATOM 1466 O O . ARG B 1 8 ? -11.031 -18.5 13.141 1 76.56 8 ARG B O 1
ATOM 1473 N N . GLY B 1 9 ? -12.758 -18.703 11.805 1 75.31 9 GLY B N 1
ATOM 1474 C CA . GLY B 1 9 ? -13.664 -19 12.906 1 75.31 9 GLY B CA 1
ATOM 1475 C C . GLY B 1 9 ? -14.023 -17.781 13.727 1 75.31 9 GLY B C 1
ATOM 1476 O O . GLY B 1 9 ? -14.711 -17.891 14.742 1 75.31 9 GLY B O 1
ATOM 1477 N N . LYS B 1 10 ? -13.461 -16.703 13.375 1 86.06 10 LYS B N 1
ATOM 1478 C CA . LYS B 1 10 ? -13.75 -15.461 14.086 1 86.06 10 LYS B CA 1
ATOM 1479 C C . LYS B 1 10 ? -14.344 -14.414 13.141 1 86.06 10 LYS B C 1
ATOM 1481 O O . LYS B 1 10 ? -14.172 -14.5 11.93 1 86.06 10 LYS B O 1
ATOM 1486 N N . PRO B 1 11 ? -15.141 -13.508 13.711 1 89.81 11 PRO B N 1
ATOM 1487 C CA . PRO B 1 11 ? -15.625 -12.43 12.859 1 89.81 11 PRO B CA 1
ATOM 1488 C C . PRO B 1 11 ? -14.492 -11.664 12.172 1 89.81 11 PRO B C 1
ATOM 1490 O O . PRO B 1 11 ? -13.43 -11.461 12.766 1 89.81 11 PRO B O 1
ATOM 1493 N N . CYS B 1 12 ? -14.766 -11.289 10.93 1 88.94 12 CYS B N 1
ATOM 1494 C CA . CYS B 1 12 ? -13.805 -10.453 10.227 1 88.94 12 CYS B CA 1
ATOM 1495 C C . CYS B 1 12 ? -13.555 -9.148 10.977 1 88.94 12 CYS B C 1
ATOM 1497 O O . CYS B 1 12 ? -14.438 -8.656 11.68 1 88.94 12 CYS B O 1
ATOM 1499 N N . TRP B 1 13 ? -12.367 -8.602 10.75 1 91.56 13 TRP B N 1
ATOM 1500 C CA . TRP B 1 13 ? -11.961 -7.375 11.43 1 91.56 13 TRP B CA 1
ATOM 1501 C C . TRP B 1 13 ? -12.984 -6.266 11.219 1 91.56 13 TRP B C 1
ATOM 1503 O O . TRP B 1 13 ? -13.383 -5.59 12.172 1 91.56 13 TRP B O 1
ATOM 1513 N N . HIS B 1 14 ? -13.523 -6.086 10.055 1 90.69 14 HIS B N 1
ATOM 1514 C CA . HIS B 1 14 ? -14.422 -4.992 9.719 1 90.69 14 HIS B CA 1
ATOM 1515 C C . HIS B 1 14 ? -15.781 -5.176 10.383 1 90.69 14 HIS B C 1
ATOM 1517 O O . HIS B 1 14 ? -16.594 -4.25 10.406 1 90.69 14 HIS B O 1
ATOM 1523 N N . ARG B 1 15 ? -16.016 -6.371 10.93 1 92.5 15 ARG B N 1
ATOM 1524 C CA . ARG B 1 15 ? -17.297 -6.664 11.562 1 92.5 15 ARG B CA 1
ATOM 1525 C C . ARG B 1 15 ? -17.234 -6.402 13.07 1 92.5 15 ARG B C 1
ATOM 1527 O O . ARG B 1 15 ? -18.25 -6.402 13.75 1 92.5 15 ARG B O 1
ATOM 1534 N N . LEU B 1 16 ? -16.047 -6.227 13.539 1 92.81 16 LEU B N 1
ATOM 1535 C CA . LEU B 1 16 ? -15.914 -5.941 14.961 1 92.81 16 LEU B CA 1
ATOM 1536 C C . LEU B 1 16 ? -16.516 -4.582 15.297 1 92.81 16 LEU B C 1
ATOM 1538 O O . LEU B 1 16 ? -16.469 -3.658 14.484 1 92.81 16 LEU B O 1
ATOM 1542 N N . PRO B 1 17 ? -17.016 -4.516 16.547 1 92 17 PRO B N 1
ATOM 1543 C CA . PRO B 1 17 ? -17.641 -3.25 16.953 1 92 17 PRO B CA 1
ATOM 1544 C C . PRO B 1 17 ? -16.688 -2.061 16.828 1 92 17 PRO B C 1
ATOM 1546 O O . PRO B 1 17 ? -15.555 -2.117 17.328 1 92 17 PRO B O 1
ATOM 1549 N N . GLY B 1 18 ? -17.109 -1.041 16.156 1 88.88 18 GLY B N 1
ATOM 1550 C CA . GLY B 1 18 ? -16.375 0.211 16.078 1 88.88 18 GLY B CA 1
ATOM 1551 C C . GLY B 1 18 ? -15.328 0.231 14.977 1 88.88 18 GLY B C 1
ATOM 1552 O O . GLY B 1 18 ? -14.617 1.22 14.812 1 88.88 18 GLY B O 1
ATOM 1553 N N . VAL B 1 19 ? -15.117 -0.785 14.195 1 91.5 19 VAL B N 1
ATOM 1554 C CA . VAL B 1 19 ? -14.078 -0.838 13.18 1 91.5 19 VAL B CA 1
ATOM 1555 C C . VAL B 1 19 ? -14.664 -0.459 11.82 1 91.5 19 VAL B C 1
ATOM 1557 O O . VAL B 1 19 ? -14.383 0.623 11.297 1 91.5 19 VAL B O 1
ATOM 1560 N N . GLY B 1 20 ? -15.695 -1.238 11.297 1 89.5 20 GLY B N 1
ATOM 1561 C CA . GLY B 1 20 ? -16.328 -0.942 10.023 1 89.5 20 GLY B CA 1
ATOM 1562 C C . GLY B 1 20 ? -15.336 -0.701 8.906 1 89.5 20 GLY B C 1
ATOM 1563 O O . GLY B 1 20 ? -14.422 -1.505 8.688 1 89.5 20 GLY B O 1
ATOM 1564 N N . LEU B 1 21 ? -15.508 0.41 8.242 1 88.19 21 LEU B N 1
ATOM 1565 C CA . LEU B 1 21 ? -14.68 0.707 7.078 1 88.19 21 LEU B CA 1
ATOM 1566 C C . LEU B 1 21 ? -13.297 1.187 7.496 1 88.19 21 LEU B C 1
ATOM 1568 O O . LEU B 1 21 ? -12.375 1.225 6.676 1 88.19 21 LEU B O 1
ATOM 1572 N N . SER B 1 22 ? -13.062 1.485 8.805 1 91.12 22 SER B N 1
ATOM 1573 C CA . SER B 1 22 ? -11.734 1.837 9.297 1 91.12 22 SER B CA 1
ATOM 1574 C C . SER B 1 22 ? -10.758 0.675 9.133 1 91.12 22 SER B C 1
ATOM 1576 O O . SER B 1 22 ? -9.539 0.861 9.211 1 91.12 22 SER B O 1
ATOM 1578 N N . ALA B 1 23 ? -11.344 -0.483 8.922 1 93.38 23 ALA B N 1
ATOM 1579 C CA . ALA B 1 23 ? -10.531 -1.674 8.68 1 93.38 23 ALA B CA 1
ATOM 1580 C C . ALA B 1 23 ? -9.609 -1.482 7.477 1 93.38 23 ALA B C 1
ATOM 1582 O O . ALA B 1 23 ? -8.508 -2.027 7.441 1 93.38 23 ALA B O 1
ATOM 1583 N N . ILE B 1 24 ? -10.078 -0.74 6.504 1 93.56 24 ILE B N 1
ATOM 1584 C CA . ILE B 1 24 ? -9.273 -0.449 5.32 1 93.56 24 ILE B CA 1
ATOM 1585 C C . ILE B 1 24 ? -8.008 0.305 5.727 1 93.56 24 ILE B C 1
ATOM 1587 O O . ILE B 1 24 ? -6.902 -0.078 5.344 1 93.56 24 ILE B O 1
ATOM 1591 N N . ASN B 1 25 ? -8.164 1.309 6.504 1 94.62 25 ASN B N 1
ATOM 1592 C CA . ASN B 1 25 ? -7.027 2.096 6.98 1 94.62 25 ASN B CA 1
ATOM 1593 C C . ASN B 1 25 ? -6.105 1.269 7.871 1 94.62 25 ASN B C 1
ATOM 1595 O O . ASN B 1 25 ? -4.887 1.432 7.832 1 94.62 25 ASN B O 1
ATOM 1599 N N . ASP B 1 26 ? -6.727 0.452 8.711 1 95.25 26 ASP B N 1
ATOM 1600 C CA . ASP B 1 26 ? -5.926 -0.439 9.547 1 95.25 26 ASP B CA 1
ATOM 1601 C C . ASP B 1 26 ? -5.016 -1.319 8.688 1 95.25 26 ASP B C 1
ATOM 1603 O O . ASP B 1 26 ? -3.848 -1.524 9.023 1 95.25 26 ASP B O 1
ATOM 1607 N N . GLY B 1 27 ? -5.566 -1.828 7.578 1 95.31 27 GLY B N 1
ATOM 1608 C CA . GLY B 1 27 ? -4.766 -2.6 6.641 1 95.31 27 GLY B CA 1
ATOM 1609 C C . GLY B 1 27 ? -3.635 -1.8 6.023 1 95.31 27 GLY B C 1
ATOM 1610 O O . GLY B 1 27 ? -2.527 -2.314 5.848 1 95.31 27 GLY B O 1
ATOM 1611 N N . LEU B 1 28 ? -3.895 -0.575 5.711 1 95.94 28 LEU B N 1
ATOM 1612 C CA . LEU B 1 28 ? -2.881 0.292 5.117 1 95.94 28 LEU B CA 1
ATOM 1613 C C . LEU B 1 28 ? -1.772 0.594 6.121 1 95.94 28 LEU B C 1
ATOM 1615 O O . LEU B 1 28 ? -0.601 0.688 5.746 1 95.94 28 LEU B O 1
ATOM 1619 N N . ILE B 1 29 ? -2.111 0.773 7.41 1 95.75 29 ILE B N 1
ATOM 1620 C CA . ILE B 1 29 ? -1.124 0.992 8.461 1 95.75 29 ILE B CA 1
ATOM 1621 C C . ILE B 1 29 ? -0.219 -0.232 8.586 1 95.75 29 ILE B C 1
ATOM 1623 O O . ILE B 1 29 ? 1.006 -0.103 8.641 1 95.75 29 ILE B O 1
ATOM 1627 N N . LEU B 1 30 ? -0.787 -1.381 8.578 1 95.44 30 LEU B N 1
ATOM 1628 C CA . LEU B 1 30 ? 0.003 -2.605 8.641 1 95.44 30 LEU B CA 1
ATOM 1629 C C . LEU B 1 30 ? 0.902 -2.736 7.418 1 95.44 30 LEU B C 1
ATOM 1631 O O . LEU B 1 30 ? 2.076 -3.092 7.543 1 95.44 30 LEU B O 1
ATOM 1635 N N . ASP B 1 31 ? 0.329 -2.477 6.254 1 95.5 31 ASP B N 1
ATOM 1636 C CA . ASP B 1 31 ? 1.091 -2.551 5.008 1 95.5 31 ASP B CA 1
ATOM 1637 C C . ASP B 1 31 ? 2.291 -1.606 5.043 1 95.5 31 ASP B C 1
ATOM 1639 O O . ASP B 1 31 ? 3.379 -1.96 4.582 1 95.5 31 ASP B O 1
ATOM 1643 N N . SER B 1 32 ? 2.096 -0.431 5.555 1 94.62 32 SER B N 1
ATOM 1644 C CA . SER B 1 32 ? 3.154 0.574 5.574 1 94.62 32 SER B CA 1
ATOM 1645 C C . SER B 1 32 ? 4.309 0.142 6.473 1 94.62 32 SER B C 1
ATOM 1647 O O . SER B 1 32 ? 5.43 0.634 6.332 1 94.62 32 SER B O 1
ATOM 1649 N N . ALA B 1 33 ? 4.082 -0.76 7.418 1 94.75 33 ALA B N 1
ATOM 1650 C CA . ALA B 1 33 ? 5.117 -1.231 8.336 1 94.75 33 ALA B CA 1
ATOM 1651 C C . ALA B 1 33 ? 6.145 -2.088 7.602 1 94.75 33 ALA B C 1
ATOM 1653 O O . ALA B 1 33 ? 7.277 -2.248 8.07 1 94.75 33 ALA B O 1
ATOM 1654 N N . ILE B 1 34 ? 5.773 -2.623 6.469 1 93.75 34 ILE B N 1
ATOM 1655 C CA . ILE B 1 34 ? 6.637 -3.527 5.719 1 93.75 34 ILE B CA 1
ATOM 1656 C C . ILE B 1 34 ? 7.934 -2.811 5.344 1 93.75 34 ILE B C 1
ATOM 1658 O O . ILE B 1 34 ? 9.023 -3.328 5.582 1 93.75 34 ILE B O 1
ATOM 1662 N N . ASN B 1 35 ? 7.785 -1.648 4.816 1 92.12 35 ASN B N 1
ATOM 1663 C CA . ASN B 1 35 ? 8.969 -0.894 4.418 1 92.12 35 ASN B CA 1
ATOM 1664 C C . ASN B 1 35 ? 9.867 -0.594 5.617 1 92.12 35 ASN B C 1
ATOM 1666 O O . ASN B 1 35 ? 11.094 -0.642 5.504 1 92.12 35 ASN B O 1
ATOM 1670 N N . HIS B 1 36 ? 9.266 -0.287 6.699 1 91.06 36 HIS B N 1
ATOM 1671 C CA . HIS B 1 36 ? 10.031 -0.002 7.906 1 91.06 36 HIS B CA 1
ATOM 1672 C C . HIS B 1 36 ? 10.828 -1.225 8.359 1 91.06 36 HIS B C 1
ATOM 1674 O O . HIS B 1 36 ? 12.016 -1.122 8.656 1 91.06 36 HIS B O 1
ATOM 1680 N N . ILE B 1 37 ? 10.219 -2.285 8.336 1 92.62 37 ILE B N 1
ATOM 1681 C CA . ILE B 1 37 ? 10.852 -3.529 8.766 1 92.62 37 ILE B CA 1
ATOM 1682 C C . ILE B 1 37 ? 11.984 -3.889 7.809 1 92.62 37 ILE B C 1
ATOM 1684 O O . ILE B 1 37 ? 13.078 -4.25 8.242 1 92.62 37 ILE B O 1
ATOM 1688 N N . LEU B 1 38 ? 11.75 -3.744 6.512 1 93.5 38 LEU B N 1
ATOM 1689 C CA . LEU B 1 38 ? 12.773 -4.051 5.516 1 93.5 38 LEU B CA 1
ATOM 1690 C C . LEU B 1 38 ? 13.977 -3.127 5.664 1 93.5 38 LEU B C 1
ATOM 1692 O O . LEU B 1 38 ? 15.117 -3.578 5.598 1 93.5 38 LEU B O 1
ATOM 1696 N N . ASN B 1 39 ? 13.703 -1.878 5.879 1 91.75 39 ASN B N 1
ATOM 1697 C CA . ASN B 1 39 ? 14.773 -0.901 6.047 1 91.75 39 ASN B CA 1
ATOM 1698 C C . ASN B 1 39 ? 15.609 -1.195 7.285 1 91.75 39 ASN B C 1
ATOM 1700 O O . ASN B 1 39 ? 16.828 -1.021 7.273 1 91.75 39 ASN B O 1
ATOM 1704 N N . ASP B 1 40 ? 14.938 -1.588 8.289 1 91.31 40 ASP B N 1
ATOM 1705 C CA . ASP B 1 40 ? 15.625 -1.862 9.547 1 91.31 40 ASP B CA 1
ATOM 1706 C C . ASP B 1 40 ? 16.422 -3.166 9.469 1 91.31 40 ASP B C 1
ATOM 1708 O O . ASP B 1 40 ? 17.562 -3.232 9.922 1 91.31 40 ASP B O 1
ATOM 1712 N N . THR B 1 41 ? 15.898 -4.156 8.828 1 91.25 41 THR B N 1
ATOM 1713 C CA . THR B 1 41 ? 16.469 -5.5 8.836 1 91.25 41 THR B CA 1
ATOM 1714 C C . THR B 1 41 ? 17.531 -5.637 7.75 1 91.25 41 THR B C 1
ATOM 1716 O O . THR B 1 41 ? 18.516 -6.355 7.93 1 91.25 41 THR B O 1
ATOM 1719 N N . LEU B 1 42 ? 17.344 -4.844 6.656 1 92.94 42 LEU B N 1
ATOM 1720 C CA . LEU B 1 42 ? 18.219 -5.047 5.516 1 92.94 42 LEU B CA 1
ATOM 1721 C C . LEU B 1 42 ? 19.031 -3.785 5.223 1 92.94 42 LEU B C 1
ATOM 1723 O O . LEU B 1 42 ? 19.422 -3.549 4.078 1 92.94 42 LEU B O 1
ATOM 1727 N N . ARG B 1 43 ? 19.234 -2.887 6.141 1 87.94 43 ARG B N 1
ATOM 1728 C CA . ARG B 1 43 ? 19.828 -1.562 6.008 1 87.94 43 ARG B CA 1
ATOM 1729 C C . ARG B 1 43 ? 21.109 -1.62 5.176 1 87.94 43 ARG B C 1
ATOM 1731 O O . ARG B 1 43 ? 21.312 -0.797 4.281 1 87.94 43 ARG B O 1
ATOM 1738 N N . ASN B 1 44 ? 21.953 -2.641 5.273 1 88.88 44 ASN B N 1
ATOM 1739 C CA . ASN B 1 44 ? 23.219 -2.707 4.562 1 88.88 44 ASN B CA 1
ATOM 1740 C C . ASN B 1 44 ? 23.328 -3.971 3.715 1 88.88 44 ASN B C 1
ATOM 1742 O O . ASN B 1 44 ? 24.422 -4.324 3.25 1 88.88 44 ASN B O 1
ATOM 1746 N N . ASP B 1 45 ? 22.203 -4.492 3.494 1 92.38 45 ASP B N 1
ATOM 1747 C CA . ASP B 1 45 ? 22.219 -5.707 2.684 1 92.38 45 ASP B CA 1
ATOM 1748 C C . ASP B 1 45 ? 22.188 -5.375 1.194 1 92.38 45 ASP B C 1
ATOM 1750 O O . ASP B 1 45 ? 21.344 -4.602 0.743 1 92.38 45 ASP B O 1
ATOM 1754 N N . PRO B 1 46 ? 23.141 -5.992 0.48 1 92.88 46 PRO B N 1
ATOM 1755 C CA . PRO B 1 46 ? 23.203 -5.688 -0.952 1 92.88 46 PRO B CA 1
ATOM 1756 C C . PRO B 1 46 ? 21.953 -6.133 -1.699 1 92.88 46 PRO B C 1
ATOM 1758 O O . PRO B 1 46 ? 21.688 -5.656 -2.805 1 92.88 46 PRO B O 1
ATOM 1761 N N . ASN B 1 47 ? 21.188 -6.996 -1.102 1 93.69 47 ASN B N 1
ATOM 1762 C CA . ASN B 1 47 ? 20 -7.523 -1.771 1 93.69 47 ASN B CA 1
ATOM 1763 C C . ASN B 1 47 ? 18.734 -6.828 -1.295 1 93.69 47 ASN B C 1
ATOM 1765 O O . ASN B 1 47 ? 17.625 -7.258 -1.621 1 93.69 47 ASN B O 1
ATOM 1769 N N . LYS B 1 48 ? 18.844 -5.785 -0.564 1 94 48 LYS B N 1
ATOM 1770 C CA . LYS B 1 48 ? 17.688 -5.082 -0.017 1 94 48 LYS B CA 1
ATOM 1771 C C . LYS B 1 48 ? 16.719 -4.68 -1.122 1 94 48 LYS B C 1
ATOM 1773 O O . LYS B 1 48 ? 15.516 -4.883 -0.996 1 94 48 LYS B O 1
ATOM 1778 N N . ASP B 1 49 ? 17.25 -4.133 -2.213 1 92.88 49 ASP B N 1
ATOM 1779 C CA . ASP B 1 49 ? 16.422 -3.674 -3.318 1 92.88 49 ASP B CA 1
ATOM 1780 C C . ASP B 1 49 ? 15.664 -4.84 -3.953 1 92.88 49 ASP B C 1
ATOM 1782 O O . ASP B 1 49 ? 14.477 -4.727 -4.25 1 92.88 49 ASP B O 1
ATOM 1786 N N . ALA B 1 50 ? 16.391 -5.914 -4.117 1 94.12 50 ALA B N 1
ATOM 1787 C CA . ALA B 1 50 ? 15.773 -7.094 -4.723 1 94.12 50 ALA B CA 1
ATOM 1788 C C . ALA B 1 50 ? 14.672 -7.656 -3.826 1 94.12 50 ALA B C 1
ATOM 1790 O O . ALA B 1 50 ? 13.602 -8.023 -4.309 1 94.12 50 ALA B O 1
ATOM 1791 N N . VAL B 1 51 ? 14.922 -7.676 -2.543 1 95.12 51 VAL B N 1
ATOM 1792 C CA . VAL B 1 51 ? 13.938 -8.18 -1.59 1 95.12 51 VAL B CA 1
ATOM 1793 C C . VAL B 1 51 ? 12.727 -7.25 -1.557 1 95.12 51 VAL B C 1
ATOM 1795 O O . VAL B 1 51 ? 11.586 -7.711 -1.58 1 95.12 51 VAL B O 1
ATOM 1798 N N . SER B 1 52 ? 13 -5.961 -1.562 1 95.12 52 SER B N 1
ATOM 1799 C CA . SER B 1 52 ? 11.914 -4.98 -1.582 1 95.12 52 SER B CA 1
ATOM 1800 C C . SER B 1 52 ? 11.047 -5.137 -2.826 1 95.12 52 SER B C 1
ATOM 1802 O O . SER B 1 52 ? 9.828 -4.992 -2.758 1 95.12 52 SER B O 1
ATOM 1804 N N . ASN B 1 53 ? 11.656 -5.465 -3.896 1 95.19 53 ASN B N 1
ATOM 1805 C CA . ASN B 1 53 ? 10.93 -5.637 -5.148 1 95.19 53 ASN B CA 1
ATOM 1806 C C . ASN B 1 53 ? 10.039 -6.875 -5.113 1 95.19 53 ASN B C 1
ATOM 1808 O O . ASN B 1 53 ? 8.961 -6.891 -5.719 1 95.19 53 ASN B O 1
ATOM 1812 N N . VAL B 1 54 ? 10.5 -7.879 -4.402 1 95.19 54 VAL B N 1
ATOM 1813 C CA . VAL B 1 54 ? 9.664 -9.062 -4.254 1 95.19 54 VAL B CA 1
ATOM 1814 C C . VAL B 1 54 ? 8.391 -8.711 -3.498 1 95.19 54 VAL B C 1
ATOM 1816 O O . VAL B 1 54 ? 7.293 -9.109 -3.898 1 95.19 54 VAL B O 1
ATOM 1819 N N . PHE B 1 55 ? 8.516 -7.969 -2.426 1 95.94 55 PHE B N 1
ATOM 1820 C CA . PHE B 1 55 ? 7.355 -7.535 -1.662 1 95.94 55 PHE B CA 1
ATOM 1821 C C . PHE B 1 55 ? 6.445 -6.66 -2.516 1 95.94 55 PHE B C 1
ATOM 1823 O O . PHE B 1 55 ? 5.223 -6.836 -2.512 1 95.94 55 PHE B O 1
ATOM 1830 N N . ALA B 1 56 ? 7.027 -5.738 -3.264 1 95.62 56 ALA B N 1
ATOM 1831 C CA . ALA B 1 56 ? 6.25 -4.84 -4.117 1 95.62 56 ALA B CA 1
ATOM 1832 C C . ALA B 1 56 ? 5.48 -5.621 -5.176 1 95.62 56 ALA B C 1
ATOM 1834 O O . ALA B 1 56 ? 4.309 -5.34 -5.434 1 95.62 56 ALA B O 1
ATOM 1835 N N . HIS B 1 57 ? 6.172 -6.559 -5.738 1 96.31 57 HIS B N 1
ATOM 1836 C CA . HIS B 1 57 ? 5.535 -7.375 -6.766 1 96.31 57 HIS B CA 1
ATOM 1837 C C . HIS B 1 57 ? 4.414 -8.227 -6.18 1 96.31 57 HIS B C 1
ATOM 1839 O O . HIS B 1 57 ? 3.361 -8.383 -6.797 1 96.31 57 HIS B O 1
ATOM 1845 N N . ALA B 1 58 ? 4.684 -8.773 -5.051 1 96.06 58 ALA B N 1
ATOM 1846 C CA . ALA B 1 58 ? 3.652 -9.562 -4.383 1 96.06 58 ALA B CA 1
ATOM 1847 C C . ALA B 1 58 ? 2.383 -8.75 -4.172 1 96.06 58 ALA B C 1
ATOM 1849 O O . ALA B 1 58 ? 1.276 -9.227 -4.422 1 96.06 58 ALA B O 1
ATOM 1850 N N . LYS B 1 59 ? 2.518 -7.531 -3.721 1 96.19 59 LYS B N 1
ATOM 1851 C CA . LYS B 1 59 ? 1.376 -6.648 -3.506 1 96.19 59 LYS B CA 1
ATOM 1852 C C . LYS B 1 59 ? 0.637 -6.379 -4.812 1 96.19 59 LYS B C 1
ATOM 1854 O O . LYS B 1 59 ? -0.593 -6.441 -4.863 1 96.19 59 LYS B O 1
ATOM 1859 N N . GLN B 1 60 ? 1.377 -6.117 -5.828 1 96.5 60 GLN B N 1
ATOM 1860 C CA . GLN B 1 60 ? 0.798 -5.785 -7.125 1 96.5 60 GLN B CA 1
ATOM 1861 C C . GLN B 1 60 ? 0.015 -6.961 -7.695 1 96.5 60 GLN B C 1
ATOM 1863 O O . GLN B 1 60 ? -1.152 -6.816 -8.062 1 96.5 60 GLN B O 1
ATOM 1868 N N . ILE B 1 61 ? 0.661 -8.086 -7.773 1 96.75 61 ILE B N 1
ATOM 1869 C CA . ILE B 1 61 ? 0.031 -9.227 -8.422 1 96.75 61 ILE B CA 1
ATOM 1870 C C . ILE B 1 61 ? -1.16 -9.703 -7.59 1 96.75 61 ILE B C 1
ATOM 1872 O O . ILE B 1 61 ? -2.162 -10.164 -8.141 1 96.75 61 ILE B O 1
ATOM 1876 N N . THR B 1 62 ? -1.039 -9.57 -6.258 1 95.69 62 THR B N 1
ATOM 1877 C CA . THR B 1 62 ? -2.17 -9.914 -5.402 1 95.69 62 THR B CA 1
ATOM 1878 C C . THR B 1 62 ? -3.359 -9 -5.684 1 95.69 62 THR B C 1
ATOM 1880 O O . THR B 1 62 ? -4.5 -9.461 -5.738 1 95.69 62 THR B O 1
ATOM 1883 N N . ALA B 1 63 ? -3.141 -7.719 -5.859 1 96 63 ALA B N 1
ATOM 1884 C CA . ALA B 1 63 ? -4.211 -6.781 -6.18 1 96 63 ALA B CA 1
ATOM 1885 C C . ALA B 1 63 ? -4.867 -7.133 -7.512 1 96 63 ALA B C 1
ATOM 1887 O O . ALA B 1 63 ? -6.086 -7.023 -7.66 1 96 63 ALA B O 1
ATOM 1888 N N . PHE B 1 64 ? -4.062 -7.523 -8.438 1 95.62 64 PHE B N 1
ATOM 1889 C CA . PHE B 1 64 ? -4.605 -7.973 -9.711 1 95.62 64 PHE B CA 1
ATOM 1890 C C . PHE B 1 64 ? -5.438 -9.242 -9.523 1 95.62 64 PHE B C 1
ATOM 1892 O O . PHE B 1 64 ? -6.516 -9.367 -10.109 1 95.62 64 PHE B O 1
ATOM 1899 N N . GLY B 1 65 ? -4.906 -10.141 -8.742 1 92.44 65 GLY B N 1
ATOM 1900 C CA . GLY B 1 65 ? -5.668 -11.344 -8.43 1 92.44 65 GLY B CA 1
ATOM 1901 C C . GLY B 1 65 ? -7 -11.047 -7.766 1 92.44 65 GLY B C 1
ATOM 1902 O O . GLY B 1 65 ? -8 -11.711 -8.047 1 92.44 65 GLY B O 1
ATOM 1903 N N . GLN B 1 66 ? -7.016 -10.094 -6.867 1 91.5 66 GLN B N 1
ATOM 1904 C CA . GLN B 1 66 ? -8.242 -9.703 -6.188 1 91.5 66 GLN B CA 1
ATOM 1905 C C . GLN B 1 66 ? -9.25 -9.094 -7.164 1 91.5 66 GLN B C 1
ATOM 1907 O O . GLN B 1 66 ? -10.453 -9.289 -7.023 1 91.5 66 GLN B O 1
ATOM 1912 N N . MET B 1 67 ? -8.695 -8.344 -8.078 1 92.06 67 MET B N 1
ATOM 1913 C CA . MET B 1 67 ? -9.562 -7.797 -9.117 1 92.06 67 MET B CA 1
ATOM 1914 C C . MET B 1 67 ? -10.234 -8.914 -9.906 1 92.06 67 MET B C 1
ATOM 1916 O O . MET B 1 67 ? -11.438 -8.859 -10.164 1 92.06 67 MET B O 1
ATOM 1920 N N . LEU B 1 68 ? -9.477 -9.945 -10.289 1 87.69 68 LEU B N 1
ATOM 1921 C CA . LEU B 1 68 ? -10.008 -11.109 -10.992 1 87.69 68 LEU B CA 1
ATOM 1922 C C . LEU B 1 68 ? -11.039 -11.836 -10.141 1 87.69 68 LEU B C 1
ATOM 1924 O O . LEU B 1 68 ? -12.086 -12.25 -10.641 1 87.69 68 LEU B O 1
ATOM 1928 N N . ASP B 1 69 ? -10.734 -11.977 -8.883 1 84.56 69 ASP B N 1
ATOM 1929 C CA . ASP B 1 69 ? -11.609 -12.664 -7.938 1 84.56 69 ASP B CA 1
ATOM 1930 C C . ASP B 1 69 ? -12.953 -11.945 -7.812 1 84.56 69 ASP B C 1
ATOM 1932 O O . ASP B 1 69 ? -14.008 -12.594 -7.82 1 84.56 69 ASP B O 1
ATOM 1936 N N . ASN B 1 70 ? -12.914 -10.695 -7.727 1 83.62 70 ASN B N 1
ATOM 1937 C CA . ASN B 1 70 ? -14.133 -9.898 -7.605 1 83.62 70 ASN B CA 1
ATOM 1938 C C . ASN B 1 70 ? -14.984 -9.977 -8.867 1 83.62 70 ASN B C 1
ATOM 1940 O O . ASN B 1 70 ? -16.219 -9.891 -8.805 1 83.62 70 ASN B O 1
ATOM 1944 N N . SER B 1 71 ? -14.344 -10.055 -9.977 1 81 71 SER B N 1
ATOM 1945 C CA . SER B 1 71 ? -15.047 -10.055 -11.258 1 81 71 SER B CA 1
ATOM 1946 C C . SER B 1 71 ? -15.664 -11.422 -11.539 1 81 71 SER B C 1
ATOM 1948 O O . SER B 1 71 ? -16.547 -11.547 -12.398 1 81 71 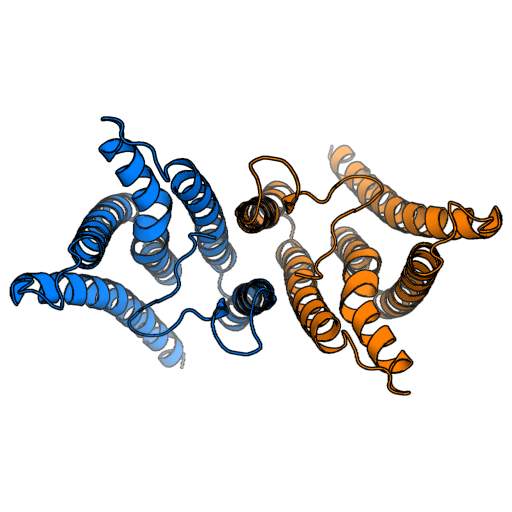SER B O 1
ATOM 1950 N N . THR B 1 72 ? -15.164 -12.406 -10.953 1 71.56 72 THR B N 1
ATOM 1951 C CA . THR B 1 72 ? -15.625 -13.758 -11.227 1 71.56 72 THR B CA 1
ATOM 1952 C C . THR B 1 72 ? -16.797 -14.133 -10.32 1 71.56 72 THR B C 1
ATOM 1954 O O . THR B 1 72 ? -17.469 -15.141 -10.539 1 71.56 72 THR B O 1
ATOM 1957 N N . ASN B 1 73 ? -16.938 -13.281 -9.344 1 58.69 73 ASN B N 1
ATOM 1958 C CA . ASN B 1 73 ? -18.078 -13.578 -8.469 1 58.69 73 ASN B CA 1
ATOM 1959 C C . ASN B 1 73 ? -19.391 -13.586 -9.242 1 58.69 73 ASN B C 1
ATOM 1961 O O . ASN B 1 73 ? -19.75 -12.586 -9.875 1 58.69 73 ASN B O 1
ATOM 1965 N N . GLY B 1 74 ? -19.781 -14.875 -9.594 1 55.16 74 GLY B N 1
ATOM 1966 C CA . GLY B 1 74 ? -21.031 -15.117 -10.273 1 55.16 74 GLY B CA 1
ATOM 1967 C C . GLY B 1 74 ? -20.875 -15.836 -11.602 1 55.16 74 GLY B C 1
ATOM 1968 O O . GLY B 1 74 ? -21.859 -16.094 -12.289 1 55.16 74 GLY B O 1
ATOM 1969 N N . LEU B 1 75 ? -19.625 -15.883 -12.07 1 52.5 75 LEU B N 1
ATOM 1970 C CA . LEU B 1 75 ? -19.516 -16.516 -13.375 1 52.5 75 LEU B CA 1
ATOM 1971 C C . LEU B 1 75 ? -19.688 -18.031 -13.258 1 52.5 75 LEU B C 1
ATOM 1973 O O . LEU B 1 75 ? -19.094 -18.656 -12.383 1 52.5 75 LEU B O 1
ATOM 1977 N N . LYS B 1 76 ? -20.797 -18.531 -13.57 1 52.5 76 LYS B N 1
ATOM 1978 C CA . LYS B 1 76 ? -21.188 -19.938 -13.664 1 52.5 76 LYS B CA 1
ATOM 1979 C C . LYS B 1 76 ? -20.516 -20.625 -14.852 1 52.5 76 LYS B C 1
ATOM 1981 O O . LYS B 1 76 ? -20.766 -21.797 -15.125 1 52.5 76 LYS B O 1
ATOM 1986 N N . ASP B 1 77 ? -19.672 -19.938 -15.555 1 53.16 77 ASP B N 1
ATOM 1987 C CA . ASP B 1 77 ? -19.359 -20.578 -16.828 1 53.16 77 ASP B CA 1
ATOM 1988 C C . ASP B 1 77 ? -18.141 -21.469 -16.719 1 53.16 77 ASP B C 1
ATOM 1990 O O . ASP B 1 77 ? -17.422 -21.438 -15.711 1 53.16 77 ASP B O 1
ATOM 1994 N N . CYS B 1 78 ? -17.938 -22.5 -17.656 1 50.16 78 CYS B N 1
ATOM 1995 C CA . CYS B 1 78 ? -16.938 -23.547 -17.891 1 50.16 78 CYS B CA 1
ATOM 1996 C C . CYS B 1 78 ? -15.531 -22.984 -17.734 1 50.16 78 CYS B C 1
ATOM 1998 O O . CYS B 1 78 ? -14.562 -23.75 -17.688 1 50.16 78 CYS B O 1
ATOM 2000 N N . THR B 1 79 ? -15.352 -21.641 -17.719 1 60.38 79 THR B N 1
ATOM 2001 C CA . THR B 1 79 ? -14.016 -21.062 -17.656 1 60.38 79 THR B CA 1
ATOM 2002 C C . THR B 1 79 ? -13.578 -20.844 -16.219 1 60.38 79 THR B C 1
ATOM 2004 O O . THR B 1 79 ? -12.578 -20.172 -15.953 1 60.38 79 THR B O 1
ATOM 2007 N N . TRP B 1 80 ? -14.234 -21.609 -15.484 1 64.69 80 TRP B N 1
ATOM 2008 C CA . TRP B 1 80 ? -14.047 -21.422 -14.047 1 64.69 80 TRP B CA 1
ATOM 2009 C C . TRP B 1 80 ? -12.68 -21.938 -13.602 1 64.69 80 TRP B C 1
ATOM 2011 O O . TRP B 1 80 ? -12.016 -21.297 -12.781 1 64.69 80 TRP B O 1
ATOM 2021 N N . GLU B 1 81 ? -12.305 -23.062 -14.281 1 66.06 81 GLU B N 1
ATOM 2022 C CA . GLU B 1 81 ? -11.039 -23.641 -13.836 1 66.06 81 GLU B CA 1
ATOM 2023 C C . GLU B 1 81 ? -9.867 -22.719 -14.156 1 66.06 81 GLU B C 1
ATOM 2025 O O . GLU B 1 81 ? -8.984 -22.516 -13.32 1 66.06 81 GLU B O 1
ATOM 2030 N N . ARG B 1 82 ? -9.836 -22.266 -15.367 1 72.81 82 ARG B N 1
ATOM 2031 C CA . ARG B 1 82 ? -8.75 -21.375 -15.781 1 72.81 82 ARG B CA 1
ATOM 2032 C C . ARG B 1 82 ? -8.75 -20.094 -14.953 1 72.81 82 ARG B C 1
ATOM 2034 O O . ARG B 1 82 ? -7.695 -19.625 -14.539 1 72.81 82 ARG B O 1
ATOM 2041 N N . GLN B 1 83 ? -9.922 -19.641 -14.742 1 79.56 83 GLN B N 1
ATOM 2042 C CA . GLN B 1 83 ? -10.039 -18.406 -13.969 1 79.56 83 GLN B CA 1
ATOM 2043 C C . GLN B 1 83 ? -9.602 -18.625 -12.523 1 79.56 83 GLN B C 1
ATOM 2045 O O . GLN B 1 83 ? -8.906 -17.781 -11.945 1 79.56 83 GLN B O 1
ATOM 2050 N N . TYR B 1 84 ? -9.992 -19.734 -12.086 1 81.94 84 TYR B N 1
ATOM 2051 C CA . TYR B 1 84 ? -9.625 -20.062 -10.711 1 81.94 84 TYR B CA 1
ATOM 2052 C C . TYR B 1 84 ? -8.109 -20.219 -10.578 1 81.94 84 TYR B C 1
ATOM 2054 O O . TYR B 1 84 ? -7.512 -19.703 -9.633 1 81.94 84 TYR B O 1
ATOM 2062 N N . THR B 1 85 ? -7.539 -20.906 -11.539 1 83.25 85 THR B N 1
ATOM 2063 C CA . THR B 1 85 ? -6.09 -21.078 -11.531 1 83.25 85 THR B CA 1
ATOM 2064 C C . THR B 1 85 ? -5.387 -19.719 -11.594 1 83.25 85 THR B C 1
ATOM 2066 O O . THR B 1 85 ? -4.395 -19.5 -10.898 1 83.25 85 THR B O 1
ATOM 2069 N N . ASP B 1 86 ? -5.891 -18.859 -12.367 1 88.75 86 ASP B N 1
ATOM 2070 C CA . ASP B 1 86 ? -5.309 -17.531 -12.5 1 88.75 86 ASP B CA 1
ATOM 2071 C C . ASP B 1 86 ? -5.398 -16.766 -11.18 1 88.75 86 ASP B C 1
ATOM 2073 O O . ASP B 1 86 ? -4.441 -16.109 -10.773 1 88.75 86 ASP B O 1
ATOM 2077 N N . ILE B 1 87 ? -6.488 -16.938 -10.555 1 88.62 87 ILE B N 1
ATOM 2078 C CA . ILE B 1 87 ? -6.684 -16.266 -9.273 1 88.62 87 ILE B CA 1
ATOM 2079 C C . ILE B 1 87 ? -5.688 -16.797 -8.258 1 88.62 87 ILE B C 1
ATOM 2081 O O . ILE B 1 87 ? -4.996 -16.031 -7.582 1 88.62 87 ILE B O 1
ATOM 2085 N N . VAL B 1 88 ? -5.57 -18.062 -8.234 1 86.75 88 VAL B N 1
ATOM 2086 C CA . VAL B 1 88 ? -4.691 -18.719 -7.258 1 86.75 88 VAL B CA 1
ATOM 2087 C C . VAL B 1 88 ? -3.24 -18.328 -7.543 1 86.75 88 VAL B C 1
ATOM 2089 O O . VAL B 1 88 ? -2.482 -18.031 -6.621 1 86.75 88 VAL B O 1
ATOM 2092 N N . ASN B 1 89 ? -2.891 -18.328 -8.805 1 92.19 89 ASN B N 1
ATOM 2093 C CA . ASN B 1 89 ? -1.532 -17.984 -9.211 1 92.19 89 ASN B CA 1
ATOM 2094 C C . ASN B 1 89 ? -1.176 -16.547 -8.828 1 92.19 89 ASN B C 1
ATOM 2096 O O . ASN B 1 89 ? -0.033 -16.266 -8.469 1 92.19 89 ASN B O 1
ATOM 2100 N N . HIS B 1 90 ? -2.133 -15.719 -8.836 1 95.06 90 HIS B N 1
ATOM 2101 C CA . HIS B 1 90 ? -1.889 -14.305 -8.578 1 95.06 90 HIS B CA 1
ATOM 2102 C C . HIS B 1 90 ? -1.926 -14 -7.082 1 95.06 90 HIS B C 1
ATOM 2104 O O . HIS B 1 90 ? -1.484 -12.938 -6.648 1 95.06 90 HIS B O 1
ATOM 2110 N N . LYS B 1 91 ? -2.479 -14.898 -6.379 1 93.25 91 LYS B N 1
ATOM 2111 C CA . LYS B 1 91 ? -2.619 -14.656 -4.945 1 93.25 91 LYS B CA 1
ATOM 2112 C C . LYS B 1 91 ? -1.824 -15.672 -4.137 1 93.25 91 LYS B C 1
ATOM 2114 O O . LYS B 1 91 ? -0.619 -15.508 -3.938 1 93.25 91 LYS B O 1
ATOM 2119 N N . THR B 1 92 ? -2.396 -16.781 -3.859 1 88.94 92 THR B N 1
ATOM 2120 C CA . THR B 1 92 ? -1.866 -17.734 -2.896 1 88.94 92 THR B CA 1
ATOM 2121 C C . THR B 1 92 ? -0.536 -18.312 -3.379 1 88.94 92 THR B C 1
ATOM 2123 O O . THR B 1 92 ? 0.432 -18.359 -2.617 1 88.94 92 THR B O 1
ATOM 2126 N N . SER B 1 93 ? -0.436 -18.672 -4.633 1 89.56 93 SER B N 1
ATOM 2127 C CA . SER B 1 93 ? 0.785 -19.297 -5.137 1 89.56 93 SER B CA 1
ATOM 2128 C C . SER B 1 93 ? 1.971 -18.344 -5.035 1 89.56 93 SER B C 1
ATOM 2130 O O . SER B 1 93 ? 3.084 -18.766 -4.711 1 89.56 93 SER B O 1
ATOM 2132 N N . TYR B 1 94 ? 1.718 -17.172 -5.25 1 94 94 TYR B N 1
ATOM 2133 C CA . TYR B 1 94 ? 2.832 -16.234 -5.238 1 94 94 TYR B CA 1
ATOM 2134 C C . TYR B 1 94 ? 3.141 -15.773 -3.82 1 94 94 TYR B C 1
ATOM 2136 O O . TYR B 1 94 ? 4.25 -15.969 -3.322 1 94 94 TYR B O 1
ATOM 2144 N N . TYR B 1 95 ? 2.131 -15.18 -3.127 1 92.31 95 TYR B N 1
ATOM 2145 C CA . TYR B 1 95 ? 2.482 -14.461 -1.907 1 92.31 95 TYR B CA 1
ATOM 2146 C C . TYR B 1 95 ? 2.701 -15.43 -0.75 1 92.31 95 TYR B C 1
ATOM 2148 O O . TYR B 1 95 ? 3.428 -15.117 0.198 1 92.31 95 TYR B O 1
ATOM 2156 N N . THR B 1 96 ? 2.117 -16.594 -0.788 1 88.25 96 THR B N 1
ATOM 2157 C CA . THR B 1 96 ? 2.266 -17.547 0.304 1 88.25 96 THR B CA 1
ATOM 2158 C C . THR B 1 96 ? 3.426 -18.5 0.036 1 88.25 96 THR B C 1
ATOM 2160 O O . THR B 1 96 ? 4.172 -18.844 0.952 1 88.25 96 THR B O 1
ATOM 2163 N N . CYS B 1 97 ? 3.607 -18.844 -1.237 1 87.12 97 CYS B N 1
ATOM 2164 C CA . CYS B 1 97 ? 4.539 -19.922 -1.51 1 87.12 97 CYS B CA 1
ATOM 2165 C C . CYS B 1 97 ? 5.816 -19.406 -2.16 1 87.12 97 CYS B C 1
ATOM 2167 O O . CYS B 1 97 ? 6.906 -19.547 -1.603 1 87.12 97 CYS B O 1
ATOM 2169 N N . TYR B 1 98 ? 5.723 -18.703 -3.219 1 92.38 98 TYR B N 1
ATOM 2170 C CA . TYR B 1 98 ? 6.906 -18.391 -4.012 1 92.38 98 TYR B CA 1
ATOM 2171 C C . TYR B 1 98 ? 7.676 -17.234 -3.396 1 92.38 98 TYR B C 1
ATOM 2173 O O . TYR B 1 98 ? 8.906 -17.281 -3.293 1 92.38 98 TYR B O 1
ATOM 2181 N N . ALA B 1 99 ? 6.977 -16.188 -2.961 1 92.88 99 ALA B N 1
ATOM 2182 C CA . ALA B 1 99 ? 7.641 -14.977 -2.496 1 92.88 99 ALA B CA 1
ATOM 2183 C C . ALA B 1 99 ? 8.57 -15.273 -1.323 1 92.88 99 ALA B C 1
ATOM 2185 O O . ALA B 1 99 ? 9.742 -14.883 -1.334 1 92.88 99 ALA B O 1
ATOM 2186 N N . PRO B 1 100 ? 8.102 -15.992 -0.319 1 88.31 100 PRO B N 1
ATOM 2187 C CA . PRO B 1 100 ? 9.023 -16.312 0.775 1 88.31 100 PRO B CA 1
ATOM 2188 C C . PRO B 1 100 ? 10.242 -17.094 0.31 1 88.31 100 PRO B C 1
ATOM 2190 O O . PRO B 1 100 ? 11.352 -16.875 0.801 1 88.31 100 PRO B O 1
ATOM 2193 N N . LEU B 1 101 ? 10.062 -17.953 -0.627 1 86.44 101 LEU B N 1
ATOM 2194 C CA . LEU B 1 101 ? 11.172 -18.734 -1.166 1 86.44 101 LEU B CA 1
ATOM 2195 C C . LEU B 1 101 ? 12.156 -17.844 -1.92 1 86.44 101 LEU B C 1
ATOM 2197 O O . LEU B 1 101 ? 13.367 -17.969 -1.761 1 86.44 101 LEU B O 1
ATOM 2201 N N . ARG B 1 102 ? 11.602 -17.016 -2.721 1 91.81 102 ARG B N 1
ATOM 2202 C CA . ARG B 1 102 ? 12.43 -16.094 -3.492 1 91.81 102 ARG B CA 1
ATOM 2203 C C . ARG B 1 102 ? 13.266 -15.195 -2.574 1 91.81 102 ARG B C 1
ATOM 2205 O O . ARG B 1 102 ? 14.445 -14.961 -2.834 1 91.81 102 ARG B O 1
ATOM 2212 N N . ILE B 1 103 ? 12.688 -14.719 -1.526 1 90.56 103 ILE B N 1
ATOM 2213 C CA . ILE B 1 103 ? 13.383 -13.883 -0.558 1 90.56 103 ILE B CA 1
ATOM 2214 C C . ILE B 1 103 ? 14.5 -14.68 0.109 1 90.56 103 ILE B C 1
ATOM 2216 O O . ILE B 1 103 ? 15.625 -14.188 0.26 1 90.56 103 ILE B O 1
ATOM 2220 N N . ALA B 1 104 ? 14.211 -15.906 0.439 1 85.56 104 ALA B N 1
ATOM 2221 C CA . ALA B 1 104 ? 15.219 -16.781 1.041 1 85.56 104 ALA B CA 1
ATOM 2222 C C . ALA B 1 104 ? 16.406 -16.984 0.094 1 85.56 104 ALA B C 1
ATOM 2224 O O . ALA B 1 104 ? 17.562 -16.922 0.513 1 85.56 104 ALA B O 1
ATOM 2225 N N . MET B 1 105 ? 16.109 -17.234 -1.114 1 87.75 105 MET B N 1
ATOM 2226 C CA . MET B 1 105 ? 17.156 -17.438 -2.117 1 87.75 105 MET B CA 1
ATOM 2227 C C . MET B 1 105 ? 18.031 -16.203 -2.252 1 87.75 105 MET B C 1
ATOM 2229 O O . MET B 1 105 ? 19.25 -16.312 -2.348 1 87.75 105 MET B O 1
ATOM 2233 N N . LEU B 1 106 ? 17.406 -15.023 -2.266 1 90.69 106 LEU B N 1
ATOM 2234 C CA . LEU B 1 106 ? 18.141 -13.773 -2.381 1 90.69 106 LEU B CA 1
ATOM 2235 C C . LEU B 1 106 ? 19.047 -13.562 -1.178 1 90.69 106 LEU B C 1
ATOM 2237 O O . LEU B 1 106 ? 20.219 -13.219 -1.336 1 90.69 106 LEU B O 1
ATOM 2241 N N . LEU B 1 107 ? 18.547 -13.836 -0.013 1 87.75 107 LEU B N 1
ATOM 2242 C CA . LEU B 1 107 ? 19.297 -13.578 1.21 1 87.75 107 LEU B CA 1
ATOM 2243 C C . LEU B 1 107 ? 20.406 -14.609 1.391 1 87.75 107 LEU B C 1
ATOM 2245 O O . LEU B 1 107 ? 21.422 -14.328 2.035 1 87.75 107 LEU B O 1
ATOM 2249 N N . ALA B 1 108 ? 20.266 -15.75 0.791 1 87.31 108 ALA B N 1
ATOM 2250 C CA . ALA B 1 108 ? 21.266 -16.797 0.839 1 87.31 108 ALA B CA 1
ATOM 2251 C C . ALA B 1 108 ? 22.234 -16.688 -0.339 1 87.31 108 ALA B C 1
ATOM 2253 O O . ALA B 1 108 ? 23.188 -17.469 -0.441 1 87.31 108 ALA B O 1
ATOM 2254 N N . ASP B 1 109 ? 21.969 -15.789 -1.136 1 90.31 109 ASP B N 1
ATOM 2255 C CA . ASP B 1 109 ? 22.734 -15.625 -2.359 1 90.31 109 ASP B CA 1
ATOM 2256 C C . ASP B 1 109 ? 22.781 -16.922 -3.166 1 90.31 109 ASP B C 1
ATOM 2258 O O . ASP B 1 109 ? 23.844 -17.328 -3.639 1 90.31 109 ASP B O 1
ATOM 2262 N N . CYS B 1 110 ? 21.75 -17.625 -3.232 1 86.81 110 CYS B N 1
ATOM 2263 C CA . CYS B 1 110 ? 21.609 -18.875 -3.969 1 86.81 110 CYS B CA 1
ATOM 2264 C C . CYS B 1 110 ? 20.391 -18.828 -4.883 1 86.81 110 CYS B C 1
ATOM 2266 O O . CYS B 1 110 ? 19.281 -19.156 -4.461 1 86.81 110 CYS B O 1
ATOM 2268 N N . THR B 1 111 ? 20.672 -18.438 -6.16 1 85.56 111 THR B N 1
ATOM 2269 C CA . THR B 1 111 ? 19.547 -18.234 -7.051 1 85.56 111 THR B CA 1
ATOM 2270 C C . THR B 1 111 ? 19.578 -19.219 -8.211 1 85.56 111 THR B C 1
ATOM 2272 O O . THR B 1 111 ? 18.828 -19.078 -9.188 1 85.56 111 THR B O 1
ATOM 2275 N N . MET B 1 112 ? 20.391 -20.219 -8.078 1 84.31 112 MET B N 1
ATOM 2276 C CA . MET B 1 112 ? 20.641 -21.141 -9.188 1 84.31 112 MET B CA 1
ATOM 2277 C C . MET B 1 112 ? 19.359 -21.875 -9.57 1 84.31 112 MET B C 1
ATOM 2279 O O . MET B 1 112 ? 19.125 -22.141 -10.75 1 84.31 112 MET B O 1
ATOM 2283 N N . PHE B 1 113 ? 18.484 -22.297 -8.68 1 79.5 113 PHE B N 1
ATOM 2284 C CA . PHE B 1 113 ? 17.297 -23.094 -8.977 1 79.5 113 PHE B CA 1
ATOM 2285 C C . PHE B 1 113 ? 16.031 -22.25 -8.844 1 79.5 113 PHE B C 1
ATOM 2287 O O . PHE B 1 113 ? 14.969 -22.781 -8.516 1 79.5 113 PHE B O 1
ATOM 2294 N N . ALA B 1 114 ? 16.141 -21.031 -9.164 1 85.81 114 ALA B N 1
ATOM 2295 C CA . ALA B 1 114 ? 15.039 -20.109 -8.93 1 85.81 114 ALA B CA 1
ATOM 2296 C C . ALA B 1 114 ? 13.812 -20.484 -9.758 1 85.81 114 ALA B C 1
ATOM 2298 O O . ALA B 1 114 ? 12.688 -20.469 -9.258 1 85.81 114 ALA B O 1
ATOM 2299 N N . GLU B 1 115 ? 14.062 -20.859 -10.984 1 86.5 115 GLU B N 1
ATOM 2300 C CA . GLU B 1 115 ? 12.945 -21.188 -11.859 1 86.5 115 GLU B CA 1
ATOM 2301 C C . GLU B 1 115 ? 12.258 -22.484 -11.414 1 86.5 115 GLU B C 1
ATOM 2303 O O . GLU B 1 115 ? 11.031 -22.562 -11.406 1 86.5 115 GLU B O 1
ATOM 2308 N N . GLN B 1 116 ? 13.031 -23.484 -11.086 1 79.94 116 GLN B N 1
ATOM 2309 C CA . GLN B 1 116 ? 12.469 -24.734 -10.609 1 79.94 116 GLN B CA 1
ATOM 2310 C C . GLN B 1 116 ? 11.703 -24.531 -9.305 1 79.94 116 GLN B C 1
ATOM 2312 O O . GLN B 1 116 ? 10.617 -25.094 -9.125 1 79.94 116 GLN B O 1
ATOM 2317 N N . CYS B 1 117 ? 12.227 -23.734 -8.477 1 82.19 117 CYS B N 1
ATOM 2318 C CA . CYS B 1 117 ? 11.578 -23.422 -7.211 1 82.19 117 CYS B CA 1
ATOM 2319 C C . CYS B 1 117 ? 10.25 -22.703 -7.441 1 82.19 117 CYS B C 1
ATOM 2321 O O . CYS B 1 117 ? 9.266 -22.984 -6.754 1 82.19 117 CYS B O 1
ATOM 2323 N N . LYS B 1 118 ? 10.273 -21.812 -8.438 1 89.25 118 LYS B N 1
ATOM 2324 C CA . LYS B 1 118 ? 9.047 -21.094 -8.773 1 89.25 118 LYS B CA 1
ATOM 2325 C C . LYS B 1 118 ? 7.953 -22.062 -9.227 1 89.25 118 LYS B C 1
ATOM 2327 O O . LYS B 1 118 ? 6.816 -21.984 -8.758 1 89.25 118 LYS B O 1
ATOM 2332 N N . GLN B 1 119 ? 8.289 -22.953 -10.062 1 82.62 119 GLN B N 1
ATOM 2333 C CA . GLN B 1 119 ? 7.328 -23.906 -10.594 1 82.62 119 GLN B CA 1
ATOM 2334 C C . GLN B 1 119 ? 6.734 -24.766 -9.477 1 82.62 119 GLN B C 1
ATOM 2336 O O . GLN B 1 119 ? 5.52 -24.984 -9.43 1 82.62 119 GLN B O 1
ATOM 2341 N N . ILE B 1 120 ? 7.562 -25.219 -8.625 1 80.81 120 ILE B N 1
ATOM 2342 C CA . ILE B 1 120 ? 7.121 -26.047 -7.52 1 80.81 120 ILE B CA 1
ATOM 2343 C C . ILE B 1 120 ? 6.238 -25.234 -6.574 1 80.81 120 ILE B C 1
ATOM 2345 O O . ILE B 1 120 ? 5.191 -25.719 -6.129 1 80.81 120 ILE B O 1
ATOM 2349 N N . ALA B 1 121 ? 6.652 -24.062 -6.328 1 85.75 121 ALA B N 1
ATOM 2350 C CA . ALA B 1 121 ? 5.91 -23.188 -5.418 1 85.75 121 ALA B CA 1
ATOM 2351 C C . ALA B 1 121 ? 4.508 -22.922 -5.945 1 85.75 121 ALA B C 1
ATOM 2353 O O . ALA B 1 121 ? 3.537 -22.922 -5.184 1 85.75 121 ALA B O 1
ATOM 2354 N N . PHE B 1 122 ? 4.418 -22.656 -7.215 1 88.25 122 PHE B N 1
ATOM 2355 C CA . PHE B 1 122 ? 3.121 -22.344 -7.805 1 88.25 122 PHE B CA 1
ATOM 2356 C C . PHE B 1 122 ? 2.201 -23.562 -7.754 1 88.25 122 PHE B C 1
ATOM 2358 O O . PHE B 1 122 ? 1.009 -23.438 -7.469 1 88.25 122 PHE B O 1
ATOM 2365 N N . LYS B 1 123 ? 2.707 -24.719 -7.984 1 79.81 123 LYS B N 1
ATOM 2366 C CA . LYS B 1 123 ? 1.913 -25.938 -7.875 1 79.81 123 LYS B CA 1
ATOM 2367 C C . LYS B 1 123 ? 1.456 -26.172 -6.438 1 79.81 123 LYS B C 1
ATOM 2369 O O . L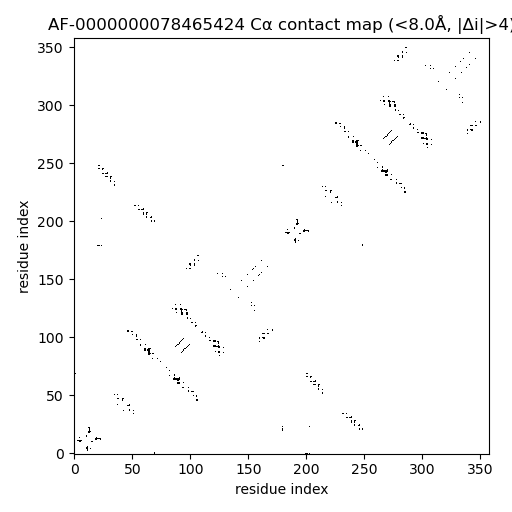YS B 1 123 ? 0.309 -26.547 -6.199 1 79.81 123 LYS B O 1
ATOM 2374 N N . MET B 1 124 ? 2.361 -25.969 -5.547 1 79.56 124 MET B N 1
ATOM 2375 C CA . MET B 1 124 ? 2.039 -26.109 -4.129 1 79.56 124 MET B CA 1
ATOM 2376 C C . MET B 1 124 ? 0.943 -25.141 -3.715 1 79.56 124 MET B C 1
ATOM 2378 O O . MET B 1 124 ? 0.049 -25.5 -2.945 1 79.56 124 MET B O 1
ATOM 2382 N N . GLY B 1 125 ? 1.077 -23.922 -4.238 1 83 125 GLY B N 1
ATOM 2383 C CA . GLY B 1 125 ? 0.059 -22.938 -3.932 1 83 125 GLY B CA 1
ATOM 2384 C C . GLY B 1 125 ? -1.322 -23.328 -4.418 1 83 125 GLY B C 1
ATOM 2385 O O . GLY B 1 125 ? -2.314 -23.141 -3.711 1 83 125 GLY B O 1
ATOM 2386 N N . TYR B 1 126 ? -1.345 -23.828 -5.555 1 80.5 126 TYR B N 1
ATOM 2387 C CA . TYR B 1 126 ? -2.613 -24.281 -6.105 1 80.5 126 TYR B CA 1
ATOM 2388 C C . TYR B 1 126 ? -3.221 -25.375 -5.234 1 80.5 126 TYR B C 1
ATOM 2390 O O . TYR B 1 126 ? -4.414 -25.344 -4.922 1 80.5 126 TYR B O 1
ATOM 2398 N N . LEU B 1 127 ? -2.426 -26.359 -4.852 1 74.44 127 LEU B N 1
ATOM 2399 C CA . LEU B 1 127 ? -2.887 -27.469 -4.031 1 74.44 127 LEU B CA 1
ATOM 2400 C C . LEU B 1 127 ? -3.355 -26.984 -2.666 1 74.44 127 LEU B C 1
ATOM 2402 O O . LEU B 1 127 ? -4.359 -27.469 -2.141 1 74.44 127 LEU B O 1
ATOM 2406 N N . PHE B 1 128 ? -2.617 -26.062 -2.143 1 75.5 128 PHE B N 1
ATOM 2407 C CA . PHE B 1 128 ? -2.959 -25.469 -0.854 1 75.5 128 PHE B CA 1
ATOM 2408 C C . PHE B 1 128 ? -4.332 -24.797 -0.91 1 75.5 128 PHE B C 1
ATOM 2410 O O . PHE B 1 128 ? -5.172 -25.031 -0.036 1 75.5 128 PHE B O 1
ATOM 2417 N N . GLN B 1 129 ? -4.531 -24 -1.997 1 76.12 129 GLN B N 1
ATOM 2418 C CA . GLN B 1 129 ? -5.793 -23.281 -2.135 1 76.12 129 GLN B CA 1
ATOM 2419 C C . GLN B 1 129 ? -6.957 -24.234 -2.367 1 76.12 129 GLN B C 1
ATOM 2421 O O . GLN B 1 129 ? -8.055 -24.031 -1.839 1 76.12 129 GLN B O 1
ATOM 2426 N N . ALA B 1 130 ? -6.816 -25.188 -3.145 1 67.5 130 ALA B N 1
ATOM 2427 C CA . ALA B 1 130 ? -7.855 -26.172 -3.451 1 67.5 130 ALA B CA 1
ATOM 2428 C C . ALA B 1 130 ? -8.305 -26.906 -2.191 1 67.5 130 ALA B C 1
ATOM 2430 O O . ALA B 1 130 ? -9.484 -27.219 -2.035 1 67.5 130 ALA B O 1
ATOM 2431 N N . GLN B 1 131 ? -7.461 -27.047 -1.271 1 58.72 131 GLN B N 1
ATOM 2432 C CA . GLN B 1 131 ? -7.777 -27.734 -0.026 1 58.72 131 GLN B CA 1
ATOM 2433 C C . GLN B 1 131 ? -8.594 -26.844 0.905 1 58.72 131 GLN B C 1
ATOM 2435 O O . GLN B 1 131 ? -9.555 -27.312 1.531 1 58.72 131 GLN B O 1
ATOM 2440 N N . VAL B 1 132 ? -8.203 -25.609 0.897 1 58.22 132 VAL B N 1
ATOM 2441 C CA . VAL B 1 132 ? -8.883 -24.672 1.778 1 58.22 132 VAL B CA 1
ATOM 2442 C C . VAL B 1 132 ? -10.297 -24.422 1.274 1 58.22 132 VAL B C 1
ATOM 2444 O O . VAL B 1 132 ? -11.234 -24.297 2.068 1 58.22 132 VAL B O 1
ATOM 2447 N N . LYS B 1 133 ? -10.492 -24.188 -0.05 1 56.47 133 LYS B N 1
ATOM 2448 C CA . LYS B 1 133 ? -11.828 -24 -0.625 1 56.47 133 LYS B CA 1
ATOM 2449 C C . LYS B 1 133 ? -12.703 -25.219 -0.388 1 56.47 133 LYS B C 1
ATOM 2451 O O . LYS B 1 133 ? -13.898 -25.094 -0.125 1 56.47 133 LYS B O 1
ATOM 2456 N N . ASN B 1 134 ? -12.117 -26.25 -0.692 1 48.41 134 ASN B N 1
ATOM 2457 C CA . ASN B 1 134 ? -12.883 -27.469 -0.432 1 48.41 134 ASN B CA 1
ATOM 2458 C C . ASN B 1 134 ? -13.281 -27.578 1.037 1 48.41 134 ASN B C 1
ATOM 2460 O O . ASN B 1 134 ? -14.359 -28.094 1.357 1 48.41 134 ASN B O 1
ATOM 2464 N N . ASP B 1 135 ? -12.469 -26.953 1.797 1 45.41 135 ASP B N 1
ATOM 2465 C CA . ASP B 1 135 ? -12.844 -26.953 3.207 1 45.41 135 ASP B CA 1
ATOM 2466 C C . ASP B 1 135 ? -14.039 -26.047 3.461 1 45.41 135 ASP B C 1
ATOM 2468 O O . ASP B 1 135 ? -14.906 -26.359 4.277 1 45.41 135 ASP B O 1
ATOM 2472 N N . PHE B 1 136 ? -14.078 -24.828 2.742 1 42.72 136 PHE B N 1
ATOM 2473 C CA . PHE B 1 136 ? -15.133 -23.859 2.992 1 42.72 136 PHE B CA 1
ATOM 2474 C C . PHE B 1 136 ? -16.406 -24.219 2.223 1 42.72 136 PHE B C 1
ATOM 2476 O O . PHE B 1 136 ? -17.516 -23.953 2.689 1 42.72 136 PHE B O 1
ATOM 2483 N N . CYS B 1 137 ? -16.375 -24.344 0.867 1 38.09 137 CYS B N 1
ATOM 2484 C CA . CYS B 1 137 ? -17.609 -24.641 0.144 1 38.09 137 CYS B CA 1
ATOM 2485 C C . CYS B 1 137 ? -18.359 -25.797 0.804 1 38.09 137 CYS B C 1
ATOM 2487 O O . CYS B 1 137 ? -19.516 -26.047 0.483 1 38.09 137 CYS B O 1
ATOM 2489 N N . CYS B 1 138 ? -17.656 -26.781 1.224 1 35.25 138 CYS B N 1
ATOM 2490 C CA . CYS B 1 138 ? -18.484 -27.797 1.875 1 35.25 138 CYS B CA 1
ATOM 2491 C C . CYS B 1 138 ? -19.094 -27.25 3.158 1 35.25 138 CYS B C 1
ATOM 2493 O O . CYS B 1 138 ? -18.391 -26.719 4.012 1 35.25 138 CYS B O 1
ATOM 2495 N N . GLY B 1 139 ? -20.172 -26.344 3.193 1 33.16 139 GLY B N 1
ATOM 2496 C CA . GLY B 1 139 ? -21.016 -26.109 4.355 1 33.16 139 GLY B CA 1
ATOM 2497 C C . GLY B 1 139 ? -20.625 -26.953 5.559 1 33.16 139 GLY B C 1
ATOM 2498 O O . GLY B 1 139 ? -21.219 -26.828 6.625 1 33.16 139 GLY B O 1
ATOM 2499 N N . ARG B 1 140 ? -20.484 -28.344 5.375 1 33.34 140 ARG B N 1
ATOM 2500 C CA . ARG B 1 140 ? -20.266 -29.297 6.457 1 33.34 140 ARG B CA 1
ATOM 2501 C C . ARG B 1 140 ? -18.969 -28.984 7.199 1 33.34 140 ARG B C 1
ATOM 2503 O O . ARG B 1 140 ? -18.016 -28.453 6.613 1 33.34 140 ARG B O 1
ATOM 2510 N N . GLY B 1 141 ? -18.938 -28.844 8.625 1 31.47 141 GLY B N 1
ATOM 2511 C CA . GLY B 1 141 ? -17.922 -28.828 9.664 1 31.47 141 GLY B CA 1
ATOM 2512 C C . GLY B 1 141 ? -16.562 -29.266 9.172 1 31.47 141 GLY B C 1
ATOM 2513 O O . GLY B 1 141 ? -16.422 -29.719 8.031 1 31.47 141 GLY B O 1
ATOM 2514 N N . TYR B 1 142 ? -15.461 -29.297 10.117 1 34.62 142 TYR B N 1
ATOM 2515 C CA . TYR B 1 142 ? -14.25 -30.109 10.133 1 34.62 142 TYR B CA 1
ATOM 2516 C C . TYR B 1 142 ? -14.461 -31.406 9.375 1 34.62 142 TYR B C 1
ATOM 2518 O O . TYR B 1 142 ? -14.836 -32.438 9.969 1 34.62 142 TYR B O 1
ATOM 2526 N N . LEU B 1 143 ? -15.414 -31.531 8.586 1 31.64 143 LEU B N 1
ATOM 2527 C CA . LEU B 1 143 ? -15.391 -32.906 8.086 1 31.64 143 LEU B CA 1
ATOM 2528 C C . LEU B 1 143 ? -13.961 -33.375 7.875 1 31.64 143 LEU B C 1
ATOM 2530 O O . LEU B 1 143 ? -13.055 -32.562 7.645 1 31.64 143 LEU B O 1
ATOM 2534 N N . LEU B 1 144 ? -13.773 -34.781 7.734 1 30.38 144 LEU B N 1
ATOM 2535 C CA . LEU B 1 144 ? -12.664 -35.75 7.762 1 30.38 144 LEU B CA 1
ATOM 2536 C C . LEU B 1 144 ? -11.609 -35.375 6.727 1 30.38 144 LEU B C 1
ATOM 2538 O O . LEU B 1 144 ? -11.719 -35.75 5.555 1 30.38 144 LEU B O 1
ATOM 2542 N N . ILE B 1 145 ? -11.352 -34.188 6.477 1 34.81 145 ILE B N 1
ATOM 2543 C CA . ILE B 1 145 ? -10.086 -34.156 5.746 1 34.81 145 ILE B CA 1
ATOM 2544 C C . ILE B 1 145 ? -9.156 -35.25 6.293 1 34.81 145 ILE B C 1
ATOM 2546 O O . ILE B 1 145 ? -8.883 -35.281 7.496 1 34.81 145 ILE B O 1
ATOM 2550 N N . ALA B 1 146 ? -9.102 -36.312 5.594 1 35.28 146 ALA B N 1
ATOM 2551 C CA . ALA B 1 146 ? -8.227 -37.406 6.035 1 35.28 146 ALA B CA 1
ATOM 2552 C C . ALA B 1 146 ? -6.961 -36.844 6.691 1 35.28 146 ALA B C 1
ATOM 2554 O O . ALA B 1 146 ? -6.523 -35.75 6.379 1 35.28 146 ALA B O 1
ATOM 2555 N N . GLU B 1 147 ? -6.512 -37.312 7.938 1 35.59 147 GLU B N 1
ATOM 2556 C CA . GLU B 1 147 ? -5.27 -37.156 8.695 1 35.59 147 GLU B CA 1
ATOM 2557 C C . GLU B 1 147 ? -4.105 -36.781 7.773 1 35.59 147 GLU B C 1
ATOM 2559 O O . GLU B 1 147 ? -3.254 -35.969 8.133 1 35.59 147 GLU B O 1
ATOM 2564 N N . SER B 1 148 ? -4.004 -37.406 6.613 1 35.56 148 SER B N 1
ATOM 2565 C CA . SER B 1 148 ? -2.9 -37.25 5.672 1 35.56 148 SER B CA 1
ATOM 2566 C C . SER B 1 148 ? -2.898 -35.875 5.027 1 35.56 148 SER B C 1
ATOM 2568 O O . SER B 1 148 ? -1.837 -35.281 4.805 1 35.56 148 SER B O 1
ATOM 2570 N N . ASP B 1 149 ? -4.059 -35.375 4.68 1 40.09 149 ASP B N 1
ATOM 2571 C CA . ASP B 1 149 ? -4.086 -34.125 3.912 1 40.09 149 ASP B CA 1
ATOM 2572 C C . ASP B 1 149 ? -3.844 -32.906 4.816 1 40.09 149 ASP B C 1
ATOM 2574 O O . ASP B 1 149 ? -3.248 -31.922 4.387 1 40.09 149 ASP B O 1
ATOM 2578 N N . ARG B 1 150 ? -4.363 -32.875 5.984 1 40.56 150 ARG B N 1
ATOM 2579 C CA . ARG B 1 150 ? -3.949 -31.938 7.008 1 40.56 150 ARG B CA 1
ATOM 2580 C C . ARG B 1 150 ? -2.432 -31.922 7.164 1 40.56 150 ARG B C 1
ATOM 2582 O O . ARG B 1 150 ? -1.841 -30.875 7.445 1 40.56 150 ARG B O 1
ATOM 2589 N N . MET B 1 151 ? -1.958 -33.094 7.164 1 39.25 151 MET B N 1
ATOM 2590 C CA . MET B 1 151 ? -0.502 -33.188 7.211 1 39.25 151 MET 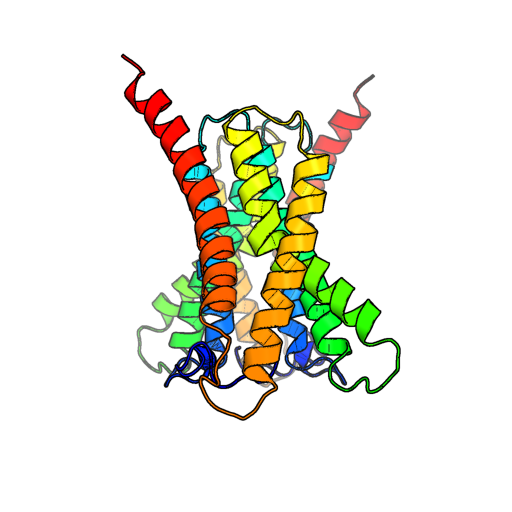B CA 1
ATOM 2591 C C . MET B 1 151 ? 0.133 -32.469 6.023 1 39.25 151 MET B C 1
ATOM 2593 O O . MET B 1 151 ? 1.18 -31.844 6.16 1 39.25 151 MET B O 1
ATOM 2597 N N . ASN B 1 152 ? -0.561 -32.562 4.961 1 40.97 152 ASN B N 1
ATOM 2598 C CA . ASN B 1 152 ? 0.04 -31.969 3.773 1 40.97 152 ASN B CA 1
ATOM 2599 C C . ASN B 1 152 ? -0.056 -30.453 3.803 1 40.97 152 ASN B C 1
ATOM 2601 O O . ASN B 1 152 ? 0.884 -29.75 3.41 1 40.97 152 ASN B O 1
ATOM 2605 N N . VAL B 1 153 ? -1.224 -29.969 4.176 1 43.5 153 VAL B N 1
ATOM 2606 C CA . VAL B 1 153 ? -1.336 -28.516 4.297 1 43.5 153 VAL B CA 1
ATOM 2607 C C . VAL B 1 153 ? -0.4 -28.016 5.395 1 43.5 153 VAL B C 1
ATOM 2609 O O . VAL B 1 153 ? 0.289 -27.016 5.223 1 43.5 153 VAL B O 1
ATOM 2612 N N . ALA B 1 154 ? -0.536 -28.641 6.555 1 42.19 154 ALA B N 1
ATOM 2613 C CA . ALA B 1 154 ? 0.427 -28.359 7.613 1 42.19 154 ALA B CA 1
ATOM 2614 C C . ALA B 1 154 ? 1.859 -28.516 7.109 1 42.19 154 ALA B C 1
ATOM 2616 O O . ALA B 1 154 ? 2.729 -27.703 7.434 1 42.19 154 ALA B O 1
ATOM 2617 N N . LEU B 1 155 ? 1.996 -29.438 6.348 1 41.75 155 LEU B N 1
ATOM 2618 C CA . LEU B 1 155 ? 3.334 -29.672 5.809 1 41.75 155 LEU B CA 1
ATOM 2619 C C . LEU B 1 155 ? 3.727 -28.562 4.848 1 41.75 155 LEU B C 1
ATOM 2621 O O . LEU B 1 155 ? 4.879 -28.125 4.832 1 41.75 155 LEU B O 1
ATOM 2625 N N . THR B 1 156 ? 2.752 -28.172 4.051 1 45.28 156 THR B N 1
ATOM 2626 C CA . THR B 1 156 ? 3.088 -27.062 3.162 1 45.28 156 THR B CA 1
ATOM 2627 C C . THR B 1 156 ? 3.373 -25.797 3.963 1 45.28 156 THR B C 1
ATOM 2629 O O . THR B 1 156 ? 4.312 -25.062 3.654 1 45.28 156 THR B O 1
ATOM 2632 N N . HIS B 1 157 ? 2.529 -25.578 4.922 1 48.38 157 HIS B N 1
ATOM 2633 C CA . HIS B 1 157 ? 2.803 -24.438 5.793 1 48.38 157 HIS B CA 1
ATOM 2634 C C . HIS B 1 157 ? 4.137 -24.594 6.512 1 48.38 157 HIS B C 1
ATOM 2636 O O . HIS B 1 157 ? 4.918 -23.656 6.602 1 48.38 157 HIS B O 1
ATOM 2642 N N . VAL B 1 158 ? 4.289 -25.781 7.059 1 43.53 158 VAL B N 1
ATOM 2643 C CA . VAL B 1 158 ? 5.539 -26.078 7.75 1 43.53 158 VAL B CA 1
ATOM 2644 C C . VAL B 1 158 ? 6.703 -26.016 6.762 1 43.53 158 VAL B C 1
ATOM 2646 O O . VAL B 1 158 ? 7.785 -25.516 7.098 1 43.53 158 VAL B O 1
ATOM 2649 N N . ALA B 1 159 ? 6.465 -26.531 5.66 1 42.34 159 ALA B N 1
ATOM 2650 C CA . ALA B 1 159 ? 7.562 -26.531 4.699 1 42.34 159 ALA B CA 1
ATOM 2651 C C . ALA B 1 159 ? 7.934 -25.094 4.289 1 42.34 159 ALA B C 1
ATOM 2653 O O . ALA B 1 159 ? 9.117 -24.766 4.199 1 42.34 159 ALA B O 1
ATOM 2654 N N . VAL B 1 160 ? 6.926 -24.375 4.039 1 48.91 160 VAL B N 1
ATOM 2655 C CA . VAL B 1 160 ? 7.215 -22.984 3.705 1 48.91 160 VAL B CA 1
ATOM 2656 C C . VAL B 1 160 ? 7.848 -22.297 4.906 1 48.91 160 VAL B C 1
ATOM 2658 O O . VAL B 1 160 ? 8.828 -21.562 4.758 1 48.91 160 VAL B O 1
ATOM 2661 N N . LEU B 1 161 ? 7.23 -22.531 6.047 1 46.5 161 LEU B N 1
ATOM 2662 C CA . LEU B 1 161 ? 7.828 -21.969 7.246 1 46.5 161 LEU B CA 1
ATOM 2663 C C . LEU B 1 161 ? 9.211 -22.547 7.5 1 46.5 161 LEU B C 1
ATOM 2665 O O . LEU B 1 161 ? 10.125 -21.828 7.926 1 46.5 161 LEU B O 1
ATOM 2669 N N . TYR B 1 162 ? 9.305 -23.781 7.348 1 41.5 162 TYR B N 1
ATOM 2670 C CA . TYR B 1 162 ? 10.602 -24.438 7.531 1 41.5 162 TYR B CA 1
ATOM 2671 C C . TYR B 1 162 ? 11.641 -23.844 6.59 1 41.5 162 TYR B C 1
ATOM 2673 O O . TYR B 1 162 ? 12.781 -23.594 6.996 1 41.5 162 TYR B O 1
ATOM 2681 N N . VAL B 1 163 ? 11.312 -23.719 5.398 1 44.06 163 VAL B N 1
ATOM 2682 C CA . VAL B 1 163 ? 12.273 -23.109 4.488 1 44.06 163 VAL B CA 1
ATOM 2683 C C . VAL B 1 163 ? 12.609 -21.703 4.953 1 44.06 163 VAL B C 1
ATOM 2685 O O . VAL B 1 163 ? 13.773 -21.297 4.926 1 44.06 163 VAL B O 1
ATOM 2688 N N . PHE B 1 164 ? 11.602 -21.094 5.41 1 44.84 164 PHE B N 1
ATOM 2689 C CA . PHE B 1 164 ? 11.836 -19.75 5.934 1 44.84 164 PHE B CA 1
ATOM 2690 C C . PHE B 1 164 ? 12.758 -19.797 7.148 1 44.84 164 PHE B C 1
ATOM 2692 O O . PHE B 1 164 ? 13.695 -19 7.254 1 44.84 164 PHE B O 1
ATOM 2699 N N . VAL B 1 165 ? 12.375 -20.641 8.07 1 42.25 165 VAL B N 1
ATOM 2700 C CA . VAL B 1 165 ? 13.148 -20.734 9.305 1 42.25 165 VAL B CA 1
ATOM 2701 C C . VAL B 1 165 ? 14.555 -21.234 8.992 1 42.25 165 VAL B C 1
ATOM 2703 O O . VAL B 1 165 ? 15.539 -20.75 9.547 1 42.25 165 VAL B O 1
ATOM 2706 N N . THR B 1 166 ? 14.633 -22.156 8.25 1 40.16 166 THR B N 1
ATOM 2707 C CA . THR B 1 166 ? 15.945 -22.719 7.969 1 40.16 166 THR B CA 1
ATOM 2708 C C . THR B 1 166 ? 16.812 -21.719 7.215 1 40.16 166 THR B C 1
ATOM 2710 O O . THR B 1 166 ? 18.016 -21.609 7.457 1 40.16 166 THR B O 1
ATOM 2713 N N . LEU B 1 167 ? 16.219 -21.125 6.344 1 40.88 167 LEU B N 1
ATOM 2714 C CA . LEU B 1 167 ? 17 -20.141 5.602 1 40.88 167 LEU B CA 1
ATOM 2715 C C . LEU B 1 167 ? 17.375 -18.969 6.488 1 40.88 167 LEU B C 1
ATOM 2717 O O . LEU B 1 167 ? 18.484 -18.453 6.406 1 40.88 167 LEU B O 1
ATOM 2721 N N . PHE B 1 168 ? 16.422 -18.531 7.246 1 42.69 168 PHE B N 1
ATOM 2722 C CA . PHE B 1 168 ? 16.75 -17.484 8.188 1 42.69 168 PHE B CA 1
ATOM 2723 C C . PHE B 1 168 ? 17.75 -17.984 9.234 1 42.69 168 PHE B C 1
ATOM 2725 O O . PHE B 1 168 ? 18.609 -17.234 9.688 1 42.69 168 PHE B O 1
ATOM 2732 N N . ALA B 1 169 ? 17.562 -19.141 9.719 1 40.25 169 ALA B N 1
ATOM 2733 C CA . ALA B 1 169 ? 18.516 -19.719 10.656 1 40.25 169 ALA B CA 1
ATOM 2734 C C . ALA B 1 169 ? 19.906 -19.828 10.031 1 40.25 169 ALA B C 1
ATOM 2736 O O . ALA B 1 169 ? 20.922 -19.688 10.719 1 40.25 169 ALA B O 1
ATOM 2737 N N . SER B 1 170 ? 19.906 -20.094 8.93 1 37.97 170 SER B N 1
ATOM 2738 C CA . SER B 1 170 ? 21.25 -20.156 8.352 1 37.97 170 SER B CA 1
ATOM 2739 C C . SER B 1 170 ? 21.906 -18.781 8.32 1 37.97 170 SER B C 1
ATOM 2741 O O . SER B 1 170 ? 23.109 -18.656 8.484 1 37.97 170 SER B O 1
ATOM 2743 N N . LYS B 1 171 ? 21.188 -17.75 8.07 1 40.38 171 LYS B N 1
ATOM 2744 C CA . LYS B 1 171 ? 21.828 -16.422 8.148 1 40.38 171 LYS B CA 1
ATOM 2745 C C . LYS B 1 171 ? 22.078 -16.031 9.594 1 40.38 171 LYS B C 1
ATOM 2747 O O . LYS B 1 171 ? 23 -15.258 9.875 1 40.38 171 LYS B O 1
ATOM 2752 N N . SER B 1 172 ? 21.219 -16.266 10.516 1 36.38 172 SER B N 1
ATOM 2753 C CA . SER B 1 172 ? 21.641 -16.047 11.898 1 36.38 172 SER B CA 1
ATOM 2754 C C . SER B 1 172 ? 22.922 -16.797 12.211 1 36.38 172 SER B C 1
ATOM 2756 O O . SER B 1 172 ? 23.656 -16.422 13.125 1 36.38 172 SER B O 1
ATOM 2758 N N . TYR B 1 173 ? 23.125 -17.844 11.609 1 34.38 173 TYR B N 1
ATOM 2759 C CA . TYR B 1 173 ? 24.438 -18.438 11.844 1 34.38 173 TYR B CA 1
ATOM 2760 C C . TYR B 1 173 ? 25.531 -17.547 11.273 1 34.38 173 TYR B C 1
ATOM 2762 O O . TYR B 1 173 ? 26.625 -17.438 11.844 1 34.38 173 TYR B O 1
ATOM 2770 N N . TYR B 1 174 ? 25.312 -16.906 10.164 1 34.38 174 TYR B N 1
ATOM 2771 C CA . TYR B 1 174 ? 26.422 -16.078 9.719 1 34.38 174 TYR B CA 1
ATOM 2772 C C . TYR B 1 174 ? 26.516 -14.797 10.539 1 34.38 174 TYR B C 1
ATOM 2774 O O . TYR B 1 174 ? 27.594 -14.219 10.688 1 34.38 174 TYR B O 1
ATOM 2782 N N . LEU B 1 175 ? 25.422 -14.18 11.039 1 33.28 175 LEU B N 1
ATOM 2783 C CA . LEU B 1 175 ? 25.641 -13.039 11.922 1 33.28 175 LEU B CA 1
ATOM 2784 C C . LEU B 1 175 ? 26.266 -13.477 13.242 1 33.28 175 LEU B C 1
ATOM 2786 O O . LEU B 1 175 ? 26.938 -12.68 13.906 1 33.28 175 LEU B O 1
ATOM 2790 N N . LEU B 1 176 ? 25.953 -14.586 13.742 1 29.81 176 LEU B N 1
ATOM 2791 C CA . LEU B 1 176 ? 26.641 -15.016 14.945 1 29.81 176 LEU B CA 1
ATOM 2792 C C . LEU B 1 176 ? 28.109 -15.305 14.648 1 29.81 176 LEU B C 1
ATOM 2794 O O . LEU B 1 176 ? 28.938 -15.383 15.562 1 29.81 176 LEU B O 1
ATOM 2798 N N . CYS B 1 177 ? 28.375 -15.773 13.461 1 28.11 177 CYS B N 1
ATOM 2799 C CA . CYS B 1 177 ? 29.766 -16.141 13.297 1 28.11 177 CYS B CA 1
ATOM 2800 C C . CYS B 1 177 ? 30.609 -14.922 12.938 1 28.11 177 CYS B C 1
ATOM 2802 O O . CYS B 1 177 ? 31.766 -15.062 12.516 1 28.11 177 CYS B O 1
ATOM 2804 N N . LEU B 1 178 ? 30.031 -13.703 12.859 1 27.59 178 LEU B N 1
ATOM 2805 C CA . LEU B 1 178 ? 31.078 -12.695 12.773 1 27.59 178 LEU B CA 1
ATOM 2806 C C . LEU B 1 178 ? 31.859 -12.625 14.078 1 27.59 178 LEU B C 1
ATOM 2808 O O . LEU B 1 178 ? 31.281 -12.656 15.164 1 27.59 178 LEU B O 1
ATOM 2812 N N . PRO B 1 179 ? 33.125 -12.984 13.953 1 30.97 179 PRO B N 1
ATOM 2813 C CA . PRO B 1 179 ? 33.969 -12.758 15.117 1 30.97 179 PRO B CA 1
ATOM 2814 C C . PRO B 1 179 ? 33.844 -11.344 15.688 1 30.97 179 PRO B C 1
ATOM 2816 O O . PRO B 1 179 ? 33.469 -10.422 14.961 1 30.97 179 PRO B O 1
#

Secondary structure (DSSP, 8-state):
-----EETTEE-GGGSTTTTTHHHHHHHHHHHHHHHHHHHHSTT-TTHHHHHHHHHHHHHHHHHHHHHHHHHTT--STTHHHHHHHHHHHTIIIIIIIHHHHHHHHHTT--TTHHHHHHHHHHHHHHHHHHHHHHHHS-SSS----HHHHHHHHHHHHHHHHHHHHHHHHHHHHHHT--/-----EETTEE-GGGSTTTTTHHHHHHHHHHHHHHHHHHHHSTT-TTHHHHHHHHHHHHHHHHHHHHHHHHHTT--STTHHHHHHHHHHHTIIIIIIIHHHHHHHHHTT--TTHHHHHHHHHHHHHHHHHHHHHHHHS-SSS----HHHHHHHHHHHHHHHHHHHHHHHHHHHHHHT--